Protein AF-A0A1V5LL26-F1 (afdb_monomer)

Mean predicted aligned error: 5.56 Å

Secondary structure (DSSP, 8-state):
--HHHHHHHHHHHHHHHHHHH---THHHHHHHHHHHHHHHHHHHHHHHHHHHHHTTT--HHHHHHHHHHHHHHGGGGGGGTTTTTTT-THHHHHHHHHHHHHHHHHHHHHHHHHHHHS-TTTHHHHHHHHHHHHHHHHHHHHHHHHHHHHHHHHHHHHHHHHHHIIIIIHHHHHHHHHS--B-TTSPBP-TTTS-GGGS-HHHHHHHHTT-HHHHHHHHHHHHHHHHHHHHHHHHHHHHHHHHHHHHHHHHHHHHSPPPPP----

Solvent-accessible surface area (backbone atoms only — not comparable to full-atom values): 13936 Å² total; per-residue (Å²): 102,59,47,23,48,54,54,42,52,66,58,43,51,64,51,47,45,31,71,77,68,68,42,58,73,66,70,46,50,53,58,50,51,51,25,52,50,41,18,53,52,25,25,56,57,41,47,48,45,27,52,64,37,34,78,68,73,40,55,68,67,61,19,40,56,53,40,46,52,61,36,26,55,50,24,49,53,36,61,50,22,67,81,44,36,83,80,37,73,62,48,29,44,51,33,43,16,50,27,45,6,28,50,33,13,41,50,48,44,55,62,52,49,45,57,75,74,39,60,84,90,45,29,65,59,55,52,48,54,47,49,51,50,13,51,54,42,22,53,53,48,46,51,51,51,49,54,46,46,53,50,31,38,28,52,16,42,51,51,28,53,57,53,33,40,75,68,72,37,42,76,57,52,57,54,61,70,70,50,90,44,54,50,100,84,68,50,77,58,55,72,68,70,49,60,76,90,75,49,56,68,75,51,49,50,57,52,36,71,75,40,51,67,61,42,52,54,46,43,68,51,28,52,59,45,23,46,56,34,40,50,54,46,49,51,54,52,36,49,46,51,20,43,43,43,49,54,50,48,51,51,51,65,68,71,52,75,83,83,72,80,85,83,84,126

pLDDT: mean 90.79, std 8.25, range [41.28, 97.88]

Sequence (265 aa):
MTDGVWWFFLFWLPAYLKAQYGMTGTTVAFPLAVLYSMSTIGSIAGGALPMYFINKGQEVYSARMKAMLLIALVPLLVLLAQPLGGISYWLPVLIIGIGTAAHQAWSANIFTTVSDMFPKKAVASVTGIGGMAGGIGGIVINKIAGWLFDGYRSAGIAKSFVEAQAANLGGFLDKIKSLSLVNKHGDIINLDRVELGSLPHEVMAKLQAIDPAAFESLRALQVPIVQDKMTFAYTMVFAFCALAYLLAWGVMHFLVPRFKKIEDL

Foldseek 3Di:
DLLLLVLCCVVPLLVCCCQVVVDDDVRSVVLVVVLVVLLVVLLVVLLCQLVVVVVVVDDSLVSLLVSLLVLLQLLLLCLVLVVCCVVDSNSVSVSVSSLSSSVSSNVSSVLVSLVVQDDPVCSVVVVVVVVVVSVVVNVVSVVVLVVLLQVLLLVLLVVLVVVLVVVVLVVLVVVLQPDQDADPVRDTDHSSRDQLSPDDPVRVVVSCVVPVVSSVVSNVRRVVSSVVSNVVSVSVSSVCSSCVSVVVSVVCVVPDPDDDPPPDD

Radius of gyration: 23.91 Å; Cα contacts (8 Å, |Δi|>4): 276; chains: 1; bounding box: 60×30×75 Å

Structure (mmCIF, N/CA/C/O backbone):
data_AF-A0A1V5LL26-F1
#
_entry.id   AF-A0A1V5LL26-F1
#
loop_
_atom_site.group_PDB
_atom_site.id
_atom_site.type_symbol
_atom_site.label_atom_id
_atom_site.label_alt_id
_atom_site.label_comp_id
_atom_site.label_asym_id
_atom_site.label_entity_id
_atom_site.label_seq_id
_atom_site.pdbx_PDB_ins_code
_atom_site.Cartn_x
_atom_site.Cartn_y
_atom_site.Cartn_z
_atom_site.occupancy
_atom_site.B_iso_or_equiv
_atom_site.auth_seq_id
_atom_site.auth_comp_id
_atom_site.auth_asym_id
_atom_site.auth_atom_id
_atom_site.pdbx_PDB_model_num
ATOM 1 N N . MET A 1 1 ? -6.353 -8.611 12.148 1.00 64.69 1 MET A N 1
ATOM 2 C CA . MET A 1 1 ? -6.967 -9.028 10.851 1.00 64.69 1 MET A CA 1
ATOM 3 C C . MET A 1 1 ? -6.660 -8.027 9.743 1.00 64.69 1 MET A C 1
ATOM 5 O O . MET A 1 1 ? -6.393 -8.438 8.625 1.00 64.69 1 MET A O 1
ATOM 9 N N . THR A 1 2 ? -6.662 -6.727 10.040 1.00 89.62 2 THR A N 1
ATOM 10 C CA . THR A 1 2 ? -6.315 -5.655 9.092 1.00 89.62 2 THR A CA 1
ATOM 11 C C . THR A 1 2 ? -4.828 -5.274 9.118 1.00 89.62 2 THR A C 1
ATOM 13 O O . THR A 1 2 ? -4.391 -4.464 8.309 1.00 89.62 2 THR A O 1
ATOM 16 N N . ASP A 1 3 ? -4.026 -5.875 10.000 1.00 88.25 3 ASP A N 1
ATOM 17 C CA . ASP A 1 3 ? -2.590 -5.625 10.197 1.00 88.25 3 ASP A CA 1
ATOM 18 C C . ASP A 1 3 ? -1.772 -5.781 8.910 1.00 88.25 3 ASP A C 1
ATOM 20 O O . ASP A 1 3 ? -0.809 -5.050 8.693 1.00 88.25 3 ASP A O 1
ATOM 24 N N . GLY A 1 4 ? -2.169 -6.692 8.015 1.00 88.25 4 GLY A N 1
ATOM 25 C CA . GLY A 1 4 ? -1.510 -6.846 6.716 1.00 88.25 4 GLY A CA 1
ATOM 26 C C . GLY A 1 4 ? -1.529 -5.571 5.874 1.00 88.25 4 GLY A C 1
ATOM 27 O O . GLY A 1 4 ? -0.560 -5.303 5.171 1.00 88.25 4 GLY A O 1
ATOM 28 N N . VAL A 1 5 ? -2.570 -4.741 6.008 1.00 93.00 5 VAL A N 1
ATOM 29 C CA . VAL A 1 5 ? -2.657 -3.437 5.336 1.00 93.00 5 VAL A CA 1
ATOM 30 C C . VAL A 1 5 ? -1.621 -2.457 5.890 1.00 93.00 5 VAL A C 1
ATOM 32 O O . VAL A 1 5 ? -0.981 -1.745 5.120 1.00 93.00 5 VAL A O 1
ATOM 35 N N . TRP A 1 6 ? -1.418 -2.442 7.210 1.00 93.38 6 TRP A N 1
ATOM 36 C CA . TRP A 1 6 ? -0.393 -1.608 7.842 1.00 93.38 6 TRP A CA 1
ATOM 37 C C . TRP A 1 6 ? 1.007 -1.987 7.370 1.00 93.38 6 TRP A C 1
ATOM 39 O O . TRP A 1 6 ? 1.761 -1.130 6.914 1.00 93.38 6 TRP A O 1
ATOM 49 N N . TRP A 1 7 ? 1.330 -3.280 7.430 1.00 91.31 7 TRP A N 1
ATOM 50 C CA . TRP A 1 7 ? 2.628 -3.783 6.989 1.00 91.31 7 TRP A CA 1
ATOM 51 C C . TRP A 1 7 ? 2.876 -3.520 5.508 1.00 91.31 7 TRP A C 1
ATOM 53 O O . TRP A 1 7 ? 3.977 -3.108 5.147 1.00 91.31 7 TRP A O 1
ATOM 63 N N . PHE A 1 8 ? 1.848 -3.686 4.670 1.00 91.94 8 PHE A N 1
ATOM 64 C CA . PHE A 1 8 ? 1.938 -3.333 3.261 1.00 91.94 8 PHE A CA 1
ATOM 65 C C . PHE A 1 8 ? 2.355 -1.870 3.094 1.00 91.94 8 PHE A C 1
ATOM 67 O O . PHE A 1 8 ? 3.381 -1.618 2.476 1.00 91.94 8 PHE A O 1
ATOM 74 N N . PHE A 1 9 ? 1.642 -0.905 3.688 1.00 92.31 9 PHE A N 1
ATOM 75 C CA . PHE A 1 9 ? 1.998 0.512 3.543 1.00 92.31 9 PHE A CA 1
ATOM 76 C C . PHE A 1 9 ? 3.371 0.857 4.130 1.00 92.31 9 PHE A C 1
ATOM 78 O O . PHE A 1 9 ? 4.098 1.653 3.531 1.00 92.31 9 PHE A O 1
ATOM 85 N N . LEU A 1 10 ? 3.743 0.233 5.252 1.00 90.94 10 LEU A N 1
ATOM 86 C CA . LEU A 1 10 ? 5.031 0.438 5.915 1.00 90.94 10 LEU A CA 1
ATOM 87 C C . LEU A 1 10 ? 6.207 0.064 5.007 1.00 90.94 10 LEU A C 1
ATOM 89 O O . LEU A 1 10 ? 7.183 0.809 4.938 1.00 90.94 10 LEU A O 1
ATOM 93 N N . PHE A 1 11 ? 6.119 -1.061 4.294 1.00 89.12 11 PHE A N 1
ATOM 94 C CA . PHE A 1 11 ? 7.181 -1.497 3.384 1.00 89.12 11 PHE A CA 1
ATOM 95 C C . PHE A 1 11 ? 7.051 -0.895 1.984 1.00 89.12 11 PHE A C 1
ATOM 97 O O . PHE A 1 11 ? 8.056 -0.572 1.348 1.00 89.12 11 PHE A O 1
ATOM 104 N N . TRP A 1 12 ? 5.821 -0.715 1.509 1.00 91.50 12 TRP A N 1
ATOM 105 C CA . TRP A 1 12 ? 5.541 -0.247 0.160 1.00 91.50 12 TRP A CA 1
ATOM 106 C C . TRP A 1 12 ? 5.895 1.223 -0.032 1.00 91.50 12 TRP A C 1
ATOM 108 O O . TRP A 1 12 ? 6.593 1.544 -0.990 1.00 91.50 12 TRP A O 1
ATOM 118 N N . LEU A 1 13 ? 5.456 2.127 0.853 1.00 92.00 13 LEU A N 1
ATOM 119 C CA . LEU A 1 13 ? 5.605 3.563 0.603 1.00 92.00 13 LEU A CA 1
ATOM 120 C C . LEU A 1 13 ? 7.075 4.006 0.501 1.00 92.00 13 LEU A C 1
ATOM 122 O O . LEU A 1 13 ? 7.399 4.711 -0.454 1.00 92.00 13 LEU A O 1
ATOM 126 N N . PRO A 1 14 ? 7.998 3.594 1.396 1.00 91.88 14 PRO A N 1
ATOM 127 C CA . PRO A 1 14 ? 9.409 3.944 1.249 1.00 91.88 14 PRO A CA 1
ATOM 128 C C . PRO A 1 14 ? 10.011 3.421 -0.059 1.00 91.88 14 PRO A C 1
ATOM 130 O O . PRO A 1 14 ? 10.801 4.120 -0.690 1.00 91.88 14 PRO A O 1
ATOM 133 N N . ALA A 1 15 ? 9.651 2.201 -0.470 1.00 88.69 15 ALA A N 1
ATOM 134 C CA . ALA A 1 15 ? 10.127 1.609 -1.717 1.00 88.69 15 ALA A CA 1
ATOM 135 C C . ALA A 1 15 ? 9.561 2.345 -2.941 1.00 88.69 15 ALA A C 1
ATOM 137 O O . ALA A 1 15 ? 10.306 2.664 -3.865 1.00 88.69 15 ALA A O 1
ATOM 138 N N . TYR A 1 16 ? 8.274 2.688 -2.910 1.00 88.88 16 TYR A N 1
ATOM 139 C CA . TYR A 1 16 ? 7.601 3.466 -3.944 1.00 88.88 16 TYR A CA 1
ATOM 140 C C . TYR A 1 16 ? 8.211 4.863 -4.091 1.00 88.88 16 TYR A C 1
ATOM 142 O O . TYR A 1 16 ? 8.508 5.277 -5.205 1.00 88.88 16 TYR A O 1
ATOM 150 N N . LEU A 1 17 ? 8.480 5.568 -2.986 1.00 91.44 17 LEU A N 1
ATOM 151 C CA . LEU A 1 17 ? 9.091 6.898 -3.040 1.00 91.44 17 LEU A CA 1
ATOM 152 C C . LEU A 1 17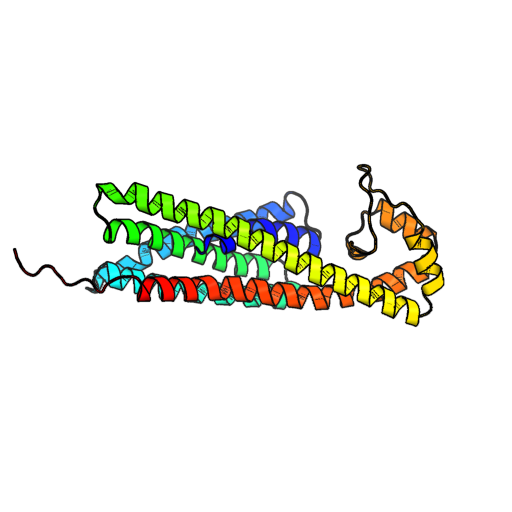 ? 10.487 6.882 -3.677 1.00 91.44 17 LEU A C 1
ATOM 154 O O . LEU A 1 17 ? 10.835 7.779 -4.446 1.00 91.44 17 LEU A O 1
ATOM 158 N N . LYS A 1 18 ? 11.271 5.839 -3.387 1.00 89.69 18 LYS A N 1
ATOM 159 C CA . LYS A 1 18 ? 12.586 5.620 -4.001 1.00 89.69 18 LYS A CA 1
ATOM 160 C C . LYS A 1 18 ? 12.468 5.310 -5.491 1.00 89.69 18 LYS A C 1
ATOM 162 O O . LYS A 1 18 ? 13.159 5.931 -6.288 1.00 89.69 18 LYS A O 1
ATOM 167 N N . ALA A 1 19 ? 11.605 4.365 -5.859 1.00 82.94 19 ALA A N 1
ATOM 168 C CA . ALA A 1 19 ? 11.486 3.887 -7.234 1.00 82.94 19 ALA A CA 1
ATOM 169 C C . ALA A 1 19 ? 10.834 4.921 -8.163 1.00 82.94 19 ALA A C 1
ATOM 171 O O . ALA A 1 19 ? 11.331 5.161 -9.257 1.00 82.94 19 ALA A O 1
ATOM 172 N N . GLN A 1 20 ? 9.749 5.557 -7.718 1.00 84.56 20 GLN A N 1
ATOM 173 C CA . GLN A 1 20 ? 8.955 6.456 -8.553 1.00 84.56 20 GLN A CA 1
ATOM 174 C C . GLN A 1 20 ? 9.520 7.877 -8.610 1.00 84.56 20 GLN A C 1
ATOM 176 O O . GLN A 1 20 ? 9.417 8.533 -9.642 1.00 84.56 20 GLN A O 1
ATOM 181 N N . TYR A 1 21 ? 10.099 8.367 -7.509 1.00 86.94 21 TYR A N 1
ATOM 182 C CA . TYR A 1 21 ? 10.564 9.756 -7.407 1.00 86.94 21 TYR A CA 1
ATOM 183 C C . TYR A 1 21 ? 12.078 9.882 -7.206 1.00 86.94 21 TYR A C 1
ATOM 185 O O . TYR A 1 21 ? 12.566 10.986 -6.976 1.00 86.94 21 TYR A O 1
ATOM 193 N N . GLY A 1 22 ? 12.830 8.777 -7.255 1.00 84.25 22 GLY A N 1
ATOM 194 C CA . GLY A 1 22 ? 14.291 8.792 -7.121 1.00 84.25 22 GLY A CA 1
ATOM 195 C C . GLY A 1 22 ? 14.794 9.280 -5.758 1.00 84.25 22 GLY A C 1
ATOM 196 O O . GLY A 1 22 ? 15.941 9.705 -5.641 1.00 84.25 22 GLY A O 1
ATOM 197 N N . MET A 1 23 ? 13.948 9.273 -4.724 1.00 88.56 23 MET A N 1
ATOM 198 C CA . MET A 1 23 ? 14.301 9.839 -3.423 1.00 88.56 23 MET A CA 1
ATOM 199 C C . MET A 1 23 ? 15.302 8.960 -2.673 1.00 88.56 23 MET A C 1
ATOM 201 O O . MET A 1 23 ? 15.154 7.743 -2.606 1.00 88.56 23 MET A O 1
ATOM 205 N N . THR A 1 24 ? 16.282 9.576 -2.013 1.00 86.38 24 THR A N 1
ATOM 206 C CA . THR A 1 24 ? 17.280 8.871 -1.193 1.00 86.38 24 THR A CA 1
ATOM 207 C C . THR A 1 24 ? 17.575 9.597 0.118 1.00 86.38 24 THR A C 1
ATOM 209 O O . THR A 1 24 ? 17.493 10.825 0.200 1.00 86.38 24 THR A O 1
ATOM 212 N N . GLY A 1 25 ? 17.954 8.842 1.152 1.00 82.94 25 GLY A N 1
ATOM 213 C CA . GLY A 1 25 ? 18.364 9.398 2.444 1.00 82.94 25 GLY A CA 1
ATOM 214 C C . GLY A 1 25 ? 17.265 10.231 3.113 1.00 82.94 25 GLY A C 1
ATOM 215 O O . GLY A 1 25 ? 16.144 9.761 3.313 1.00 82.94 25 GLY A O 1
ATOM 216 N N . THR A 1 26 ? 17.588 11.479 3.452 1.00 83.56 26 THR A N 1
ATOM 217 C CA . THR A 1 26 ? 16.706 12.403 4.187 1.00 83.56 26 THR A CA 1
ATOM 218 C C . THR A 1 26 ? 15.455 12.813 3.408 1.00 83.56 26 THR A C 1
ATOM 220 O O . THR A 1 26 ? 14.417 13.059 4.020 1.00 83.56 26 THR A O 1
ATOM 223 N N . THR A 1 27 ? 15.511 12.810 2.071 1.00 89.25 27 THR A N 1
ATOM 224 C CA . THR A 1 27 ? 14.359 13.148 1.211 1.00 89.25 27 THR A CA 1
ATOM 225 C C . THR A 1 27 ? 13.213 12.140 1.323 1.00 89.25 27 THR A C 1
ATOM 227 O O . THR A 1 27 ? 12.060 12.525 1.179 1.00 89.25 27 THR A O 1
ATOM 230 N N . VAL A 1 28 ? 13.507 10.876 1.661 1.00 92.50 28 VAL A N 1
ATOM 231 C CA . VAL A 1 28 ? 12.491 9.859 1.993 1.00 92.50 28 VAL A CA 1
ATOM 232 C C . VAL A 1 28 ? 12.070 9.962 3.459 1.00 92.50 28 VAL A C 1
ATOM 234 O O . V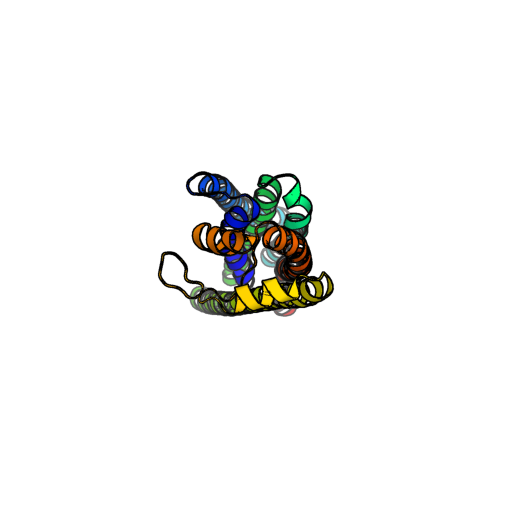AL A 1 28 ? 10.898 9.789 3.783 1.00 92.50 28 VAL A O 1
ATOM 237 N N . ALA A 1 29 ? 13.015 10.244 4.359 1.00 92.44 29 ALA A N 1
ATOM 238 C CA . ALA A 1 29 ? 12.763 10.242 5.798 1.00 92.44 29 ALA A CA 1
ATOM 239 C C . ALA A 1 29 ? 11.719 11.288 6.222 1.00 92.44 29 ALA A C 1
ATOM 241 O O . ALA A 1 29 ? 10.854 10.983 7.040 1.00 92.44 29 ALA A O 1
ATOM 242 N N . PHE A 1 30 ? 11.764 12.496 5.651 1.00 94.19 30 PHE A N 1
ATOM 243 C CA . PHE A 1 30 ? 10.841 13.569 6.027 1.00 94.19 30 PHE A CA 1
ATOM 244 C C . PHE A 1 30 ? 9.367 13.274 5.665 1.00 94.19 30 PHE A C 1
ATOM 246 O O . PHE A 1 30 ? 8.528 13.335 6.564 1.00 94.19 30 PHE A O 1
ATOM 253 N N . PRO A 1 31 ? 9.016 12.865 4.427 1.00 94.94 31 PRO A N 1
ATOM 254 C CA . PRO A 1 31 ? 7.658 12.420 4.101 1.00 94.94 31 PRO A CA 1
ATOM 255 C C . PRO A 1 31 ? 7.146 11.279 4.989 1.00 94.94 31 PRO A C 1
ATOM 257 O O . PRO A 1 31 ? 5.990 11.294 5.413 1.00 94.94 31 PRO A O 1
ATOM 260 N N . LEU A 1 32 ? 8.006 10.309 5.319 1.00 95.00 32 LEU A N 1
ATOM 261 C CA . LEU A 1 32 ? 7.637 9.224 6.231 1.00 95.00 32 LEU A CA 1
ATOM 262 C C . LEU A 1 32 ? 7.382 9.737 7.652 1.00 95.00 32 LEU A C 1
ATOM 264 O O . LEU A 1 32 ? 6.424 9.306 8.288 1.00 95.00 32 LEU A O 1
ATOM 268 N N . ALA A 1 33 ? 8.188 10.680 8.145 1.00 95.56 33 ALA A N 1
ATOM 269 C CA . ALA A 1 33 ? 7.968 11.300 9.450 1.00 95.56 33 ALA A CA 1
ATOM 270 C C . ALA A 1 33 ? 6.615 12.029 9.515 1.00 95.56 33 ALA A C 1
ATOM 272 O O . ALA A 1 33 ? 5.895 11.898 10.509 1.00 95.56 33 ALA A O 1
ATOM 273 N N . VAL A 1 34 ? 6.231 12.739 8.446 1.00 96.31 34 VAL A N 1
ATOM 274 C CA . VAL A 1 34 ? 4.901 13.361 8.332 1.00 96.31 34 VAL A CA 1
ATOM 275 C C . VAL A 1 34 ? 3.800 12.302 8.403 1.00 96.31 34 VAL A C 1
ATOM 277 O O . VAL A 1 34 ? 2.890 12.425 9.221 1.00 96.31 34 VAL A O 1
ATOM 280 N N . LEU A 1 35 ? 3.912 11.221 7.628 1.00 96.12 35 LEU A N 1
ATOM 281 C CA . LEU A 1 35 ? 2.951 10.115 7.656 1.00 96.12 35 LEU A CA 1
ATOM 282 C C . LEU A 1 35 ? 2.805 9.484 9.047 1.00 96.12 35 LEU A C 1
ATOM 284 O O . LEU A 1 35 ? 1.687 9.234 9.509 1.00 96.12 35 LEU A O 1
ATOM 288 N N . TYR A 1 36 ? 3.914 9.214 9.737 1.00 95.12 36 TYR A N 1
ATOM 289 C CA . TYR A 1 36 ? 3.858 8.616 11.072 1.00 95.12 36 TYR A CA 1
ATOM 290 C C . TYR A 1 36 ? 3.253 9.583 12.091 1.00 95.12 36 TYR A C 1
ATOM 292 O O . TYR A 1 36 ? 2.476 9.161 12.945 1.00 95.12 36 TYR A O 1
ATOM 300 N N . SER A 1 37 ? 3.514 10.883 11.946 1.00 97.62 37 SER A N 1
ATOM 301 C CA . SER A 1 37 ? 2.893 11.919 12.776 1.00 97.62 37 SER A CA 1
ATOM 302 C C . SER A 1 37 ? 1.375 11.963 12.574 1.00 97.62 37 SER A C 1
ATOM 304 O O . SER A 1 37 ? 0.624 11.953 13.549 1.00 97.62 37 SER A O 1
ATOM 306 N N . MET A 1 38 ? 0.905 11.914 11.321 1.00 97.75 38 MET A N 1
ATOM 307 C CA . MET A 1 38 ? -0.525 11.795 11.002 1.00 97.75 38 MET A CA 1
ATOM 308 C C . MET A 1 38 ? -1.136 10.537 11.624 1.00 97.75 38 MET A C 1
ATOM 310 O O . MET A 1 38 ? -2.241 10.585 12.161 1.00 97.75 38 MET A O 1
ATOM 314 N N . SER A 1 39 ? -0.398 9.425 11.602 1.00 96.56 39 SER A N 1
ATOM 315 C CA . SER A 1 39 ? -0.850 8.152 12.166 1.00 96.56 39 SER A CA 1
ATOM 316 C C . SER A 1 39 ? -1.059 8.234 13.681 1.00 96.56 39 SER A C 1
ATOM 318 O O . SER A 1 39 ? -2.073 7.761 14.195 1.00 96.56 39 SER A O 1
ATOM 320 N N . THR A 1 40 ? -0.148 8.903 14.391 1.00 96.38 40 THR A N 1
ATOM 321 C CA . THR A 1 40 ? -0.269 9.177 15.829 1.00 96.38 40 THR A CA 1
ATOM 322 C C . THR A 1 40 ? -1.489 10.043 16.137 1.00 96.38 40 THR A C 1
ATOM 324 O O . THR A 1 40 ? -2.282 9.698 17.013 1.00 96.38 40 THR A O 1
ATOM 327 N N . ILE A 1 41 ? -1.682 11.136 15.390 1.00 97.50 41 ILE A N 1
ATOM 328 C CA . ILE A 1 41 ? -2.847 12.021 15.554 1.00 97.50 41 ILE A CA 1
ATOM 329 C C . ILE A 1 41 ? -4.146 11.242 15.308 1.00 97.50 41 ILE A C 1
ATOM 331 O O . ILE A 1 41 ? -5.087 11.342 16.095 1.00 97.50 41 ILE A O 1
ATOM 335 N N . GLY A 1 42 ? -4.176 10.415 14.259 1.00 97.06 42 GLY A N 1
ATOM 336 C CA . GLY A 1 42 ? -5.298 9.537 13.937 1.00 97.06 42 GLY A CA 1
ATOM 337 C C . GLY A 1 42 ? -5.641 8.562 15.058 1.00 97.06 42 GLY A C 1
ATOM 338 O O . GLY A 1 42 ? -6.815 8.405 15.379 1.00 97.06 42 GLY A O 1
ATOM 339 N N . SER A 1 43 ? -4.634 7.964 15.698 1.00 96.06 43 SER A N 1
ATOM 340 C CA . SER A 1 43 ? -4.826 7.064 16.843 1.00 96.06 43 SER A CA 1
ATOM 341 C C . SER A 1 43 ? -5.568 7.748 17.993 1.00 96.06 43 SER A C 1
ATOM 343 O O . SER A 1 43 ? -6.565 7.232 18.497 1.00 96.06 43 SER A O 1
ATOM 345 N N . ILE A 1 44 ? -5.125 8.954 18.364 1.00 96.44 44 ILE A N 1
ATOM 346 C CA . ILE A 1 44 ? -5.697 9.718 19.478 1.00 96.44 44 ILE A CA 1
ATOM 347 C C . ILE A 1 44 ? -7.118 10.176 19.133 1.00 96.44 44 ILE A C 1
ATOM 349 O O . ILE A 1 44 ? -8.060 9.907 19.880 1.00 96.44 44 ILE A O 1
ATOM 353 N N . ALA A 1 45 ? -7.290 10.834 17.982 1.00 95.62 45 ALA A N 1
ATOM 354 C C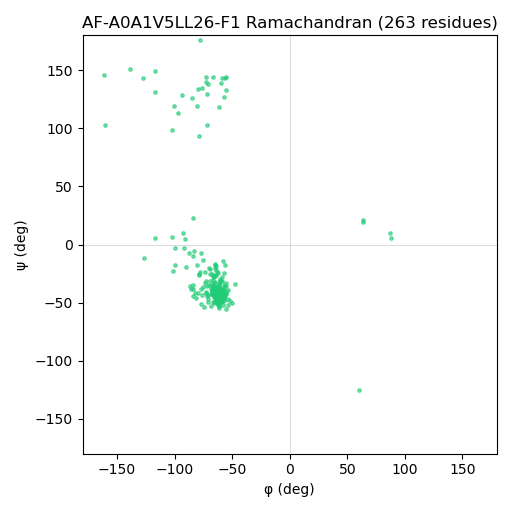A . ALA A 1 45 ? -8.583 11.362 17.558 1.00 95.62 45 ALA A CA 1
ATOM 355 C C . ALA A 1 45 ? -9.609 10.241 17.323 1.00 95.62 45 ALA A C 1
ATOM 357 O O . ALA A 1 45 ? -10.751 10.321 17.774 1.00 95.62 45 ALA A O 1
ATOM 358 N N . GLY A 1 46 ? -9.193 9.163 16.660 1.00 95.50 46 GLY A N 1
ATOM 359 C CA . GLY A 1 46 ? -10.031 8.004 16.383 1.00 95.50 46 GLY A CA 1
ATOM 360 C C . GLY A 1 46 ? -10.362 7.177 17.622 1.00 95.50 46 GLY A C 1
ATOM 361 O O . GLY A 1 46 ? -11.477 6.672 17.735 1.00 95.50 46 GLY A O 1
ATOM 362 N N . GLY A 1 47 ? -9.438 7.077 18.580 1.00 94.38 47 GLY A N 1
ATOM 363 C CA . GLY A 1 47 ? -9.684 6.439 19.873 1.00 94.38 47 GLY A CA 1
ATOM 364 C C . GLY A 1 47 ? -10.690 7.206 20.737 1.00 94.38 47 GLY A C 1
ATOM 365 O O . GLY A 1 47 ? -11.453 6.594 21.482 1.00 94.38 47 GLY A O 1
ATOM 366 N N . ALA A 1 48 ? -10.747 8.534 20.599 1.00 95.44 48 ALA A N 1
ATOM 367 C CA . ALA A 1 48 ? -11.724 9.380 21.284 1.00 95.44 48 ALA A CA 1
ATOM 368 C C . ALA A 1 48 ? -13.107 9.408 20.600 1.00 95.44 48 ALA A C 1
ATOM 370 O O . ALA A 1 48 ? -14.097 9.767 21.237 1.00 95.44 48 ALA A O 1
ATOM 371 N N . LEU A 1 49 ? -13.214 9.005 19.327 1.00 96.12 49 LEU A N 1
ATOM 372 C CA . LEU A 1 49 ? -14.454 9.078 18.544 1.00 96.12 49 LEU A CA 1
ATOM 373 C C . LEU A 1 49 ? -15.670 8.371 19.189 1.00 96.12 49 LEU A C 1
ATOM 375 O O . LEU A 1 49 ? -16.754 8.958 19.171 1.00 96.12 49 LEU A O 1
ATOM 379 N N . PRO A 1 50 ? -15.559 7.175 19.804 1.00 95.38 50 PRO A N 1
ATOM 380 C CA . PRO A 1 50 ? -16.692 6.553 20.493 1.00 95.38 50 PRO A CA 1
ATOM 381 C C . PRO A 1 50 ? -17.241 7.391 21.648 1.00 95.38 50 PRO A C 1
ATOM 383 O O . PRO A 1 50 ? -18.446 7.358 21.891 1.00 95.38 50 PRO A O 1
ATOM 386 N N . MET A 1 51 ? -16.395 8.171 22.337 1.00 94.06 51 MET A N 1
ATOM 387 C CA . MET A 1 51 ? -16.821 8.993 23.477 1.00 94.06 51 MET A CA 1
ATOM 388 C C . MET A 1 51 ? -17.860 10.032 23.068 1.00 94.06 51 MET A C 1
ATOM 390 O O . MET A 1 51 ? -18.782 10.306 23.827 1.00 94.06 51 MET A O 1
ATOM 394 N N . TYR A 1 52 ? -17.777 10.558 21.845 1.00 94.81 52 TYR A N 1
ATOM 395 C CA . TYR A 1 52 ? -18.802 11.450 21.306 1.00 94.81 52 TYR A CA 1
ATOM 396 C C . TYR A 1 52 ? -20.189 10.789 21.270 1.00 94.81 52 TYR A C 1
ATOM 398 O O . TYR A 1 52 ? -21.191 11.422 21.601 1.00 94.81 52 TYR A O 1
ATOM 406 N N . PHE A 1 53 ? -20.261 9.513 20.886 1.00 95.56 53 PHE A N 1
ATOM 407 C CA . PHE A 1 53 ? -21.514 8.762 20.840 1.00 95.56 53 PHE A CA 1
ATOM 408 C C . PHE A 1 53 ? -21.979 8.321 22.233 1.00 95.56 53 PHE A C 1
ATOM 410 O O . PHE A 1 53 ? -23.172 8.400 22.525 1.00 95.56 53 PHE A O 1
ATOM 417 N N . ILE A 1 54 ? -21.046 7.922 23.102 1.00 94.19 54 ILE A N 1
ATOM 418 C CA . ILE A 1 54 ? -21.328 7.560 24.500 1.00 94.19 54 ILE A CA 1
ATOM 419 C C . ILE A 1 54 ? -21.906 8.759 25.258 1.00 94.19 54 ILE A C 1
ATOM 421 O O . ILE A 1 54 ? -22.940 8.637 25.908 1.00 94.19 54 ILE A O 1
ATOM 425 N N . ASN A 1 55 ? -21.319 9.948 25.097 1.00 95.19 55 ASN A N 1
ATOM 426 C CA . ASN A 1 55 ? -21.805 11.185 25.718 1.00 95.19 55 ASN A CA 1
ATOM 427 C C . ASN A 1 55 ? -23.193 11.610 25.202 1.00 95.19 55 ASN A C 1
ATOM 429 O O . ASN A 1 55 ? -23.867 12.416 25.835 1.00 95.19 55 ASN A O 1
ATOM 433 N N . LYS A 1 56 ? -23.637 11.055 24.067 1.00 94.50 56 LYS A N 1
ATOM 434 C CA . LYS A 1 56 ? -24.997 11.200 23.528 1.00 94.50 56 LYS A CA 1
ATOM 435 C C . LYS A 1 56 ? -25.953 10.084 23.972 1.00 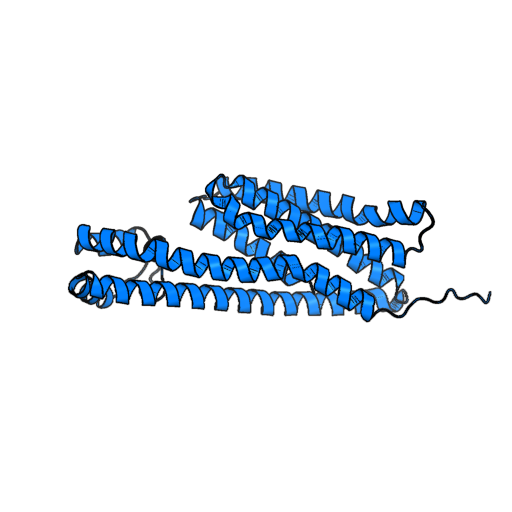94.50 56 LYS A C 1
ATOM 437 O O . LYS A 1 56 ? -27.053 9.983 23.438 1.00 94.50 56 LYS A O 1
ATOM 442 N N . GLY A 1 57 ? -25.541 9.244 24.920 1.00 92.62 57 GLY A N 1
ATOM 443 C CA . GLY A 1 57 ? -26.357 8.182 25.507 1.00 92.62 57 GLY A CA 1
ATOM 444 C C . GLY A 1 57 ? -26.328 6.847 24.758 1.00 92.62 57 GLY A C 1
ATOM 445 O O . GLY A 1 57 ? -27.126 5.969 25.081 1.00 92.62 57 GLY A O 1
ATOM 446 N N . GLN A 1 58 ? -25.447 6.660 23.764 1.00 92.00 58 GLN A N 1
ATOM 447 C CA . GLN A 1 58 ? -25.287 5.345 23.134 1.00 92.00 58 GLN A CA 1
ATOM 448 C C . GLN A 1 58 ? -24.570 4.368 24.073 1.00 92.00 58 GLN A C 1
ATOM 450 O O . GLN A 1 58 ? -23.647 4.740 24.794 1.00 92.00 58 GLN A O 1
ATOM 455 N N . GLU A 1 59 ? -24.964 3.095 24.022 1.00 89.19 59 GLU A N 1
ATOM 456 C CA . GLU A 1 59 ? -24.238 2.016 24.693 1.00 89.19 59 GLU A CA 1
ATOM 457 C C . GLU A 1 59 ? -22.788 1.935 24.181 1.00 89.19 59 GLU A C 1
ATOM 459 O O . GLU A 1 59 ? -22.545 2.110 22.985 1.00 89.19 59 GLU A O 1
ATOM 464 N N . VAL A 1 60 ? -21.839 1.622 25.072 1.00 89.12 60 VAL A N 1
ATOM 465 C CA . VAL A 1 60 ? -20.392 1.569 24.787 1.00 89.12 60 VAL A CA 1
ATOM 466 C C . VAL A 1 60 ? -20.078 0.738 23.541 1.00 89.12 60 VAL A C 1
ATOM 468 O O . VAL A 1 60 ? -19.410 1.225 22.629 1.00 89.12 60 VAL A O 1
ATOM 471 N N . TYR A 1 61 ? -20.606 -0.485 23.456 1.00 86.50 61 TYR A N 1
ATOM 472 C CA . TYR A 1 61 ? -20.353 -1.369 22.318 1.00 86.50 61 TYR A CA 1
ATOM 473 C C . TYR A 1 61 ? -20.896 -0.792 20.998 1.00 86.50 61 TYR A C 1
ATOM 475 O O . TYR A 1 61 ? -20.179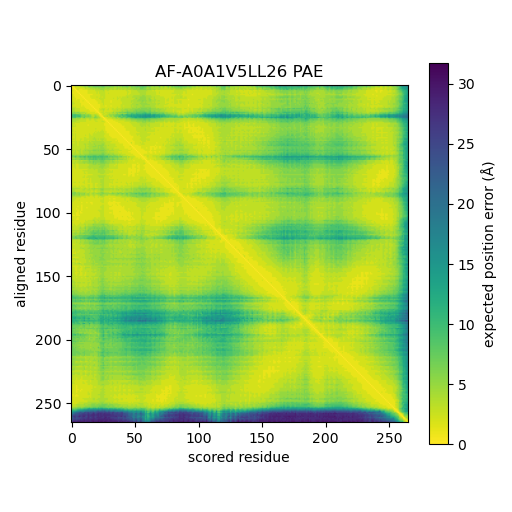 -0.718 19.997 1.00 86.50 61 TYR A O 1
ATOM 483 N N . SER A 1 62 ? -22.145 -0.316 21.000 1.00 88.50 62 SER A N 1
ATOM 484 C CA . SER A 1 62 ? -22.789 0.283 19.821 1.00 88.50 62 SER A CA 1
ATOM 485 C C . SER A 1 62 ? -22.052 1.541 19.342 1.00 88.50 62 SER A C 1
ATOM 487 O O . SER A 1 62 ? -21.784 1.699 18.148 1.00 88.50 62 SER A O 1
ATOM 489 N N . ALA A 1 63 ? -21.634 2.394 20.282 1.00 93.25 63 ALA A N 1
ATOM 490 C CA . ALA A 1 63 ? -20.826 3.577 20.015 1.00 93.25 63 ALA A CA 1
ATOM 491 C C . ALA A 1 63 ? -19.490 3.228 19.340 1.00 93.25 63 ALA A C 1
ATOM 493 O O . ALA A 1 63 ? -19.115 3.868 18.354 1.00 93.25 63 ALA A O 1
ATOM 494 N N . ARG A 1 64 ? -18.786 2.196 19.827 1.00 92.31 64 ARG A N 1
ATOM 495 C CA . ARG A 1 64 ? -17.529 1.723 19.225 1.00 92.31 64 ARG A CA 1
ATOM 496 C C . ARG A 1 64 ? -17.738 1.160 17.832 1.00 92.31 64 ARG A C 1
ATOM 498 O O . ARG A 1 64 ? -17.045 1.578 16.910 1.00 92.31 64 ARG A O 1
ATOM 505 N N . MET A 1 65 ? -18.721 0.282 17.646 1.00 92.00 65 MET A N 1
ATOM 506 C CA . MET A 1 65 ? -19.014 -0.286 16.329 1.00 92.00 65 MET A CA 1
ATOM 507 C C . MET A 1 65 ? -19.370 0.801 15.312 1.00 92.00 65 MET A C 1
ATOM 509 O O . MET A 1 65 ? -18.910 0.748 14.172 1.00 92.00 65 MET A O 1
ATOM 513 N N . LYS A 1 66 ? -20.120 1.830 15.722 1.00 93.94 66 LYS A N 1
ATOM 514 C CA . LYS A 1 66 ? -20.428 2.982 14.869 1.00 93.94 66 LYS A CA 1
ATOM 515 C C . LYS A 1 66 ? -19.183 3.806 14.532 1.00 93.94 66 LYS A C 1
ATOM 517 O O . LYS A 1 66 ? -18.987 4.150 13.370 1.00 93.94 66 LYS A O 1
ATOM 522 N N . ALA A 1 67 ? -18.328 4.095 15.514 1.00 96.06 67 ALA A N 1
ATOM 523 C CA . ALA A 1 67 ? -17.061 4.789 15.287 1.00 96.06 67 ALA A CA 1
ATOM 524 C C . ALA A 1 67 ? -16.151 4.010 14.321 1.00 96.06 67 ALA A C 1
ATOM 526 O O . ALA A 1 67 ? -15.629 4.581 13.366 1.00 96.06 67 ALA A O 1
ATOM 527 N N . MET A 1 68 ? -16.021 2.697 14.519 1.00 95.75 68 MET A N 1
ATOM 528 C CA . MET A 1 68 ? -15.220 1.820 13.665 1.00 95.75 68 MET A CA 1
ATOM 529 C C . MET A 1 68 ? -15.746 1.755 12.229 1.00 95.75 68 MET A C 1
ATOM 531 O O . MET A 1 68 ? -14.935 1.733 11.309 1.00 95.75 68 MET A O 1
ATOM 535 N N . LEU A 1 69 ? -17.067 1.784 12.015 1.00 96.62 69 LEU A N 1
ATOM 536 C CA . LEU A 1 69 ? -17.644 1.858 10.668 1.00 96.62 69 LEU A CA 1
ATOM 537 C C . LEU A 1 69 ? -17.238 3.151 9.954 1.00 96.62 69 LEU A C 1
ATOM 539 O O . LEU A 1 69 ? -16.823 3.113 8.801 1.00 96.62 69 LEU A O 1
ATOM 543 N N . LEU A 1 70 ? -17.327 4.292 10.645 1.00 97.12 70 LEU A N 1
ATOM 544 C CA . LEU A 1 70 ? -16.925 5.585 10.082 1.00 97.12 70 LEU A CA 1
ATOM 545 C C . LEU A 1 70 ? -15.433 5.603 9.738 1.00 97.12 70 LEU A C 1
ATOM 547 O O . LEU A 1 70 ? -15.053 6.060 8.664 1.00 97.12 70 LEU A O 1
ATOM 551 N N . ILE A 1 71 ? -14.596 5.051 10.620 1.00 97.31 71 ILE A N 1
ATOM 552 C CA . ILE A 1 71 ? -13.157 4.908 10.382 1.00 97.31 71 ILE A CA 1
ATOM 553 C C . ILE A 1 71 ? -12.891 3.987 9.183 1.00 97.31 71 ILE A C 1
ATOM 555 O O . ILE A 1 71 ? -12.037 4.303 8.363 1.00 97.31 71 ILE A O 1
ATOM 559 N N . ALA A 1 72 ? -13.635 2.888 9.033 1.00 97.19 72 ALA A N 1
ATOM 560 C CA . ALA A 1 72 ? -13.456 1.918 7.951 1.00 97.19 72 ALA A CA 1
ATOM 561 C C . ALA A 1 72 ? -13.748 2.473 6.546 1.00 97.19 72 ALA A C 1
ATOM 563 O O . ALA A 1 72 ? -13.296 1.888 5.564 1.00 97.19 72 ALA A O 1
ATOM 564 N N . LEU A 1 73 ? -14.456 3.600 6.434 1.00 97.50 73 LEU A N 1
ATOM 565 C CA . LEU A 1 73 ? -14.687 4.287 5.159 1.00 97.50 73 LEU A CA 1
ATOM 566 C C . LEU A 1 73 ? -13.479 5.121 4.711 1.00 97.50 73 LEU A C 1
ATOM 568 O O . LEU A 1 73 ? -13.288 5.339 3.519 1.00 97.50 73 LEU A O 1
ATOM 572 N N . VAL A 1 74 ? -12.647 5.587 5.645 1.00 97.56 74 VAL A N 1
ATOM 573 C CA . VAL A 1 74 ? -11.514 6.476 5.345 1.00 97.56 74 VAL A CA 1
ATOM 574 C C . VAL A 1 74 ? -10.443 5.800 4.470 1.00 97.56 74 VAL A C 1
ATOM 576 O O . VAL A 1 74 ? -9.982 6.435 3.519 1.00 97.56 74 VAL A O 1
ATOM 579 N N . PRO A 1 75 ? -10.075 4.518 4.686 1.00 96.56 75 PRO A N 1
ATOM 580 C CA . PRO A 1 75 ? -9.163 3.792 3.808 1.00 96.56 75 PRO A CA 1
ATOM 581 C C . PRO A 1 75 ? -9.592 3.725 2.340 1.00 96.56 75 PRO A C 1
ATOM 583 O O . PRO A 1 75 ? -8.735 3.486 1.501 1.00 96.56 75 PRO A O 1
ATOM 586 N N . LEU A 1 76 ? -10.856 3.987 1.982 1.00 96.38 76 LEU A N 1
ATOM 587 C CA . LEU A 1 76 ? -11.270 4.077 0.574 1.00 96.38 76 LEU A CA 1
ATOM 588 C C . LEU A 1 76 ? -10.493 5.155 -0.198 1.00 96.38 76 LEU A C 1
ATOM 590 O O . LEU A 1 76 ? -10.255 5.005 -1.396 1.00 96.38 76 LEU A O 1
ATOM 594 N N . LEU A 1 77 ? -10.030 6.205 0.489 1.00 96.19 77 LEU A N 1
ATOM 595 C CA . LEU A 1 77 ? -9.219 7.266 -0.109 1.00 96.19 77 LEU A CA 1
ATOM 596 C C . LEU A 1 77 ? -7.886 6.754 -0.663 1.00 96.19 77 LEU A C 1
ATOM 598 O O . LEU A 1 77 ? -7.353 7.360 -1.591 1.00 96.19 77 LEU A O 1
ATOM 602 N N . VAL A 1 78 ? -7.354 5.630 -0.159 1.00 95.88 78 VAL A N 1
ATOM 603 C CA . VAL A 1 78 ? -6.062 5.095 -0.624 1.00 95.88 78 VAL A CA 1
ATOM 604 C C . VAL A 1 78 ? -6.090 4.699 -2.098 1.00 95.88 78 VAL A C 1
ATOM 606 O O . VAL A 1 78 ? -5.053 4.758 -2.752 1.00 95.88 78 VAL A O 1
ATOM 609 N N . LEU A 1 79 ? -7.269 4.401 -2.656 1.00 95.38 79 LEU A N 1
ATOM 610 C CA . LEU A 1 79 ? -7.461 4.142 -4.087 1.00 95.38 79 LEU A CA 1
ATOM 611 C C . LEU A 1 79 ? -6.999 5.307 -4.975 1.00 95.38 79 LEU A C 1
ATOM 613 O O . LEU A 1 79 ? -6.633 5.098 -6.129 1.00 95.38 79 LEU A O 1
ATOM 617 N N . LEU A 1 80 ? -6.976 6.527 -4.433 1.00 94.81 80 LEU A N 1
ATOM 618 C CA . LEU A 1 80 ? -6.553 7.733 -5.140 1.00 94.81 80 LEU A CA 1
ATOM 619 C C . LEU A 1 80 ? -5.030 7.942 -5.123 1.00 94.81 80 LEU A C 1
ATOM 621 O O . LEU A 1 80 ? -4.533 8.794 -5.854 1.00 94.81 80 LEU A O 1
ATOM 625 N N . ALA A 1 81 ? -4.269 7.173 -4.333 1.00 92.31 81 ALA A N 1
ATOM 626 C CA . ALA A 1 81 ? -2.829 7.383 -4.165 1.00 92.31 81 ALA A CA 1
ATOM 627 C C . ALA A 1 81 ? -2.035 7.186 -5.468 1.00 92.31 81 ALA A C 1
ATOM 629 O O . ALA A 1 81 ? -1.119 7.953 -5.752 1.00 92.31 81 ALA A O 1
ATOM 630 N N . GLN A 1 82 ? -2.388 6.169 -6.260 1.00 86.38 82 GLN A N 1
ATOM 631 C CA . GLN A 1 82 ? -1.729 5.869 -7.536 1.00 86.38 82 GLN A CA 1
ATOM 632 C C . GLN A 1 82 ? -2.126 6.860 -8.647 1.00 86.38 82 GLN A C 1
ATOM 634 O O . GLN A 1 82 ? -1.224 7.493 -9.195 1.00 86.38 82 GLN A O 1
ATOM 639 N N . PRO A 1 83 ? -3.427 7.091 -8.941 1.00 89.81 83 PRO A N 1
ATOM 640 C CA . PRO A 1 83 ? -3.835 8.048 -9.975 1.00 89.81 83 PRO A CA 1
ATOM 641 C C . PRO A 1 83 ? -3.307 9.468 -9.743 1.00 89.81 83 PRO A C 1
ATOM 643 O O . PRO A 1 83 ? -2.941 10.159 -10.689 1.00 89.81 83 PRO A O 1
ATOM 646 N N . LEU A 1 84 ? -3.235 9.902 -8.481 1.00 92.25 84 LEU A N 1
ATOM 647 C CA . LEU A 1 84 ? -2.754 11.236 -8.120 1.00 92.25 84 LEU A CA 1
ATOM 648 C C . LEU A 1 84 ? -1.230 11.305 -7.927 1.00 92.25 84 LEU A C 1
ATOM 650 O O . LEU A 1 84 ? -0.675 12.395 -7.786 1.00 92.25 84 LEU A O 1
ATOM 654 N N . GLY A 1 85 ? -0.534 10.166 -7.961 1.00 87.50 85 GLY A N 1
ATOM 655 C CA . GLY A 1 85 ? 0.912 10.087 -7.758 1.00 87.50 85 GLY A CA 1
ATOM 656 C C . GLY A 1 85 ? 1.734 10.802 -8.832 1.00 87.50 85 GLY A C 1
ATOM 657 O O . GLY A 1 85 ? 2.836 11.265 -8.541 1.00 87.50 85 GLY A O 1
ATOM 658 N N . GLY A 1 86 ? 1.204 10.948 -10.049 1.00 85.81 86 GLY A N 1
ATOM 659 C CA . GLY A 1 86 ? 1.887 11.653 -11.140 1.00 85.81 86 GLY A CA 1
ATOM 660 C C . GLY A 1 86 ? 1.993 13.170 -10.947 1.00 85.81 86 GLY A C 1
ATOM 661 O O . GLY A 1 86 ? 2.856 13.796 -11.552 1.00 85.81 86 GLY A O 1
ATOM 662 N N . ILE A 1 87 ? 1.147 13.766 -10.098 1.00 90.88 87 ILE A N 1
ATOM 663 C CA . ILE A 1 87 ? 1.105 15.223 -9.885 1.00 90.88 87 ILE A CA 1
ATOM 664 C C . ILE A 1 87 ? 2.162 15.655 -8.863 1.00 90.88 87 ILE A C 1
ATOM 666 O O . ILE A 1 87 ? 2.843 16.663 -9.037 1.00 90.88 87 ILE A O 1
ATOM 670 N N . SER A 1 88 ? 2.281 14.916 -7.761 1.00 92.62 88 SER A N 1
ATOM 671 C CA . SER A 1 88 ? 3.236 15.203 -6.695 1.00 92.62 88 SER A CA 1
ATOM 672 C C . SER A 1 88 ? 3.438 13.971 -5.833 1.00 92.62 88 SER A C 1
ATOM 674 O O . SER A 1 88 ? 2.483 13.251 -5.549 1.00 92.62 88 SER A O 1
ATOM 676 N N . TYR A 1 89 ? 4.653 13.786 -5.322 1.00 92.19 89 TYR A N 1
ATOM 677 C CA . TYR A 1 89 ? 4.937 12.754 -4.330 1.00 92.19 89 TYR A CA 1
ATOM 678 C C . TYR A 1 89 ? 4.200 12.980 -3.000 1.00 92.19 89 TYR A C 1
ATOM 680 O O . TYR A 1 89 ? 3.993 12.031 -2.246 1.00 92.19 89 TYR A O 1
ATOM 688 N N . TRP A 1 90 ? 3.785 14.217 -2.695 1.00 95.50 90 TRP A N 1
ATOM 689 C CA . TRP A 1 90 ? 3.053 14.516 -1.463 1.00 95.50 90 TRP A CA 1
ATOM 690 C C . TRP A 1 90 ? 1.651 13.920 -1.458 1.00 95.50 90 TRP A C 1
ATOM 692 O O . TRP A 1 90 ? 1.167 13.537 -0.398 1.00 95.50 90 TRP A O 1
ATOM 702 N N . LEU A 1 91 ? 1.002 13.797 -2.617 1.00 95.56 91 LEU A N 1
ATOM 703 C CA . LEU A 1 91 ? -0.349 13.244 -2.701 1.00 95.56 91 LEU A CA 1
ATOM 704 C C . LEU A 1 91 ? -0.415 11.793 -2.202 1.00 95.56 91 LEU A C 1
ATOM 706 O O . LEU A 1 91 ? -1.169 11.551 -1.260 1.00 95.56 91 LEU A O 1
ATOM 710 N N . PRO A 1 92 ? 0.386 10.835 -2.711 1.00 94.19 92 PRO A N 1
ATOM 711 C CA . PRO A 1 92 ? 0.400 9.488 -2.157 1.00 94.19 92 PRO A CA 1
ATOM 712 C C . PRO A 1 92 ? 0.859 9.478 -0.696 1.00 94.19 92 PRO A C 1
ATOM 714 O O . PRO A 1 92 ? 0.290 8.732 0.091 1.00 94.19 92 PRO A O 1
ATOM 717 N N . VAL A 1 93 ? 1.808 10.327 -0.284 1.00 96.31 93 VAL A N 1
ATOM 718 C CA . VAL A 1 93 ? 2.245 10.403 1.126 1.00 96.31 93 VAL A CA 1
ATOM 719 C C . VAL A 1 93 ? 1.095 10.792 2.056 1.00 96.31 93 VAL A C 1
ATOM 721 O O . VAL A 1 93 ? 0.878 10.128 3.065 1.00 96.31 93 VAL A O 1
ATOM 724 N N . LEU A 1 94 ? 0.337 11.837 1.720 1.00 97.44 94 LEU A N 1
ATOM 725 C CA . LEU A 1 94 ? -0.768 12.329 2.543 1.00 97.44 94 LEU A CA 1
ATOM 726 C C . LEU A 1 94 ? -1.976 11.391 2.490 1.00 97.44 94 LEU A C 1
ATOM 728 O O . LEU A 1 94 ? -2.584 11.121 3.522 1.00 97.44 94 LEU A O 1
ATOM 732 N N . ILE A 1 95 ? -2.306 10.850 1.316 1.00 97.12 95 ILE A N 1
ATOM 733 C CA . ILE A 1 95 ? -3.413 9.900 1.150 1.00 97.12 95 ILE A CA 1
ATOM 734 C C . ILE A 1 95 ? -3.136 8.611 1.930 1.00 97.12 95 ILE A C 1
ATOM 736 O O . ILE A 1 95 ? -3.994 8.152 2.687 1.00 97.12 95 ILE A O 1
ATOM 740 N N . ILE A 1 96 ? -1.930 8.046 1.799 1.00 96.56 96 ILE A N 1
ATOM 741 C CA . ILE A 1 96 ? -1.527 6.890 2.604 1.00 96.56 96 ILE A CA 1
ATOM 742 C C . ILE A 1 96 ? -1.454 7.274 4.079 1.00 96.56 96 ILE A C 1
ATOM 744 O O . ILE A 1 96 ? -1.914 6.497 4.904 1.00 96.56 96 ILE A O 1
ATOM 748 N N . GLY A 1 97 ? -0.976 8.474 4.419 1.00 97.38 97 GLY A N 1
ATOM 749 C CA . GLY A 1 97 ? -0.964 8.980 5.793 1.00 97.38 97 GLY A CA 1
ATOM 750 C C . GLY A 1 97 ? -2.347 9.047 6.437 1.00 97.38 97 GLY A C 1
ATOM 751 O O . GLY A 1 97 ? -2.504 8.708 7.607 1.00 97.38 97 GLY A O 1
ATOM 752 N N . ILE A 1 98 ? -3.376 9.418 5.674 1.00 97.62 98 ILE A N 1
ATOM 753 C CA . ILE A 1 98 ? -4.775 9.356 6.113 1.00 97.62 98 ILE A CA 1
ATOM 754 C C . ILE A 1 98 ? -5.218 7.896 6.287 1.00 97.62 98 ILE A C 1
ATOM 756 O O . ILE A 1 98 ? -5.861 7.560 7.282 1.00 97.62 98 ILE A O 1
ATOM 760 N N . GLY A 1 99 ? -4.841 7.006 5.366 1.00 97.19 99 GLY A N 1
ATOM 761 C CA . GLY A 1 99 ? -5.116 5.571 5.474 1.00 97.19 99 GLY A CA 1
ATOM 762 C C . GLY A 1 99 ? -4.465 4.918 6.702 1.00 97.19 99 GLY A C 1
ATOM 763 O O . GLY A 1 99 ? -5.107 4.137 7.403 1.00 97.19 99 GLY A O 1
ATOM 764 N N . THR A 1 100 ? -3.216 5.263 7.016 1.00 96.88 100 THR A N 1
ATOM 765 C CA . THR A 1 100 ? -2.492 4.759 8.192 1.00 96.88 100 THR A CA 1
ATOM 766 C C . THR A 1 100 ? -3.004 5.392 9.487 1.00 96.88 100 THR A C 1
ATOM 768 O O . THR A 1 100 ? -3.091 4.704 10.502 1.00 96.88 100 THR A O 1
ATOM 771 N N . ALA A 1 101 ? -3.438 6.655 9.457 1.00 97.88 101 ALA A N 1
ATOM 772 C CA . ALA A 1 101 ? -4.175 7.286 10.552 1.00 97.88 101 ALA A CA 1
ATOM 773 C C . ALA A 1 101 ? -5.499 6.571 10.842 1.00 97.88 101 ALA A C 1
ATOM 775 O O . ALA A 1 101 ? -5.794 6.281 12.002 1.00 97.88 101 ALA A O 1
ATOM 776 N N . ALA A 1 102 ? -6.254 6.207 9.805 1.00 97.75 102 ALA A N 1
ATOM 777 C CA . ALA A 1 102 ? -7.460 5.400 9.947 1.00 97.75 102 ALA A CA 1
ATOM 778 C C . ALA A 1 102 ? -7.154 3.986 10.468 1.00 97.75 102 ALA A C 1
ATOM 780 O O . ALA A 1 102 ? -7.881 3.482 11.320 1.00 97.75 102 ALA A O 1
ATOM 781 N N . HIS A 1 103 ? -6.052 3.364 10.033 1.00 96.50 103 HIS A N 1
ATOM 782 C CA . HIS A 1 103 ? -5.601 2.089 10.594 1.00 96.50 103 HIS A CA 1
ATOM 783 C C . HIS A 1 103 ? -5.338 2.192 12.102 1.00 96.50 103 HIS A C 1
ATOM 785 O O . HIS A 1 103 ? -5.791 1.346 12.869 1.00 96.50 103 HIS A O 1
ATOM 791 N N . GLN A 1 104 ? -4.636 3.235 12.550 1.00 96.88 104 GLN A N 1
ATOM 792 C CA . GLN A 1 104 ? -4.348 3.421 13.973 1.00 96.88 104 GLN A CA 1
ATOM 793 C C . GLN A 1 104 ? -5.612 3.735 14.783 1.00 96.88 104 GLN A C 1
ATOM 795 O O . GLN A 1 104 ? -5.825 3.151 15.845 1.00 96.88 104 GLN A O 1
ATOM 800 N N . ALA A 1 105 ? -6.499 4.575 14.245 1.00 97.12 105 ALA A N 1
ATOM 801 C CA . ALA A 1 105 ? -7.824 4.826 14.805 1.00 97.12 105 ALA A CA 1
ATOM 802 C C . ALA A 1 105 ? -8.638 3.529 14.966 1.00 97.12 105 ALA A C 1
ATOM 804 O O . ALA A 1 105 ? -9.278 3.304 15.994 1.00 97.12 105 ALA A O 1
ATOM 805 N N . TRP A 1 106 ? -8.602 2.655 13.959 1.00 96.12 106 TRP A N 1
ATOM 806 C CA . TRP A 1 106 ? -9.245 1.346 13.988 1.00 96.12 106 TRP A CA 1
ATOM 807 C C . TRP A 1 106 ? -8.662 0.459 15.092 1.00 96.12 106 TRP A C 1
ATOM 809 O O . TRP A 1 106 ? -9.410 -0.114 15.886 1.00 96.12 106 TRP A O 1
ATOM 819 N N . SER A 1 107 ? -7.333 0.393 15.188 1.00 93.94 107 SER A N 1
ATOM 820 C CA . SER A 1 107 ? -6.626 -0.399 16.195 1.00 93.94 107 SER A CA 1
ATOM 821 C C . SER A 1 107 ? -6.937 0.061 17.624 1.00 93.94 107 SER A C 1
ATOM 823 O O . SER A 1 107 ? -7.230 -0.766 18.486 1.00 93.94 107 SER A O 1
ATOM 825 N N . ALA A 1 108 ? -6.991 1.370 17.884 1.00 94.44 108 ALA A N 1
ATOM 826 C CA . ALA A 1 108 ? -7.381 1.896 19.197 1.00 94.44 108 ALA A CA 1
ATOM 827 C C . ALA A 1 108 ? -8.774 1.402 19.646 1.00 94.44 108 ALA A C 1
ATOM 829 O O . ALA A 1 108 ? -9.012 1.136 20.827 1.00 94.44 108 ALA A O 1
ATOM 830 N N . ASN A 1 109 ? -9.695 1.226 18.696 1.00 93.81 109 ASN A N 1
ATOM 831 C CA . ASN A 1 109 ? -11.058 0.780 18.966 1.00 93.81 109 ASN A CA 1
ATOM 832 C C . ASN A 1 109 ? -11.207 -0.745 19.044 1.00 93.81 109 ASN A C 1
ATOM 834 O O . ASN A 1 109 ? -11.946 -1.245 19.892 1.00 93.81 109 ASN A O 1
ATOM 838 N N . ILE A 1 110 ? -10.500 -1.508 18.206 1.00 90.50 110 ILE A N 1
ATOM 839 C CA . ILE A 1 110 ? -10.616 -2.973 18.222 1.00 90.50 110 ILE A CA 1
ATOM 840 C C . ILE A 1 110 ? -10.072 -3.562 19.530 1.00 90.50 110 ILE A C 1
ATOM 842 O O . ILE A 1 110 ? -10.726 -4.407 20.137 1.00 90.50 110 ILE A O 1
ATOM 846 N N . PHE A 1 111 ? -8.929 -3.067 20.021 1.00 88.88 111 PHE A N 1
ATOM 847 C CA . PHE A 1 111 ? -8.325 -3.570 21.259 1.00 88.88 111 PHE A CA 1
ATOM 848 C C . PHE A 1 111 ? -9.167 -3.238 22.493 1.00 88.88 111 PHE A C 1
ATOM 850 O O . PHE A 1 111 ? -9.282 -4.056 23.403 1.00 88.88 111 PHE A O 1
ATOM 857 N N . THR A 1 112 ? -9.808 -2.070 22.507 1.00 88.44 112 THR A N 1
ATOM 858 C CA . THR A 1 112 ? -10.712 -1.677 23.597 1.00 88.44 112 THR A CA 1
ATOM 859 C C . THR A 1 112 ? -12.035 -2.441 23.558 1.00 88.44 112 THR A C 1
ATOM 861 O O . THR A 1 112 ? -12.580 -2.783 24.604 1.00 88.44 112 THR A O 1
ATOM 864 N N . THR A 1 113 ? -12.513 -2.816 22.371 1.00 84.88 113 THR A N 1
ATOM 865 C CA . THR A 1 113 ? -13.706 -3.665 22.239 1.00 84.88 113 THR A CA 1
ATOM 866 C C . THR A 1 113 ? -13.485 -5.047 22.867 1.00 84.88 113 THR A C 1
ATOM 868 O O . THR A 1 113 ? -14.380 -5.573 23.519 1.00 84.88 113 THR A O 1
ATOM 871 N N . VAL A 1 114 ? -12.278 -5.622 22.770 1.00 85.50 114 VAL A N 1
ATOM 872 C CA . VAL A 1 114 ? -11.962 -6.900 23.439 1.00 85.50 114 VAL A CA 1
ATOM 873 C C . VAL A 1 114 ? -12.116 -6.791 24.960 1.00 85.50 114 VAL A C 1
ATOM 875 O O . VAL A 1 114 ? -12.702 -7.679 25.578 1.00 85.50 114 VAL A O 1
ATOM 878 N N . SER A 1 115 ? -11.640 -5.704 25.577 1.00 86.25 115 SER A N 1
ATOM 879 C CA . SER A 1 115 ? -11.803 -5.506 27.024 1.00 86.25 115 SER A CA 1
ATOM 880 C C . SER A 1 115 ? -13.250 -5.270 27.458 1.00 86.25 115 SER A C 1
ATOM 882 O O . SER A 1 115 ? -13.584 -5.591 28.596 1.00 86.25 115 SER A O 1
ATOM 884 N N . ASP A 1 116 ? -14.101 -4.757 26.567 1.00 83.69 116 ASP A N 1
ATOM 885 C CA . ASP A 1 116 ? -15.524 -4.534 26.848 1.00 83.69 116 ASP A CA 1
ATOM 886 C C . ASP A 1 116 ? -16.344 -5.833 26.763 1.00 83.69 116 ASP A C 1
ATOM 888 O O . ASP A 1 116 ? -17.396 -5.953 27.386 1.00 83.69 116 ASP A O 1
ATOM 892 N N . MET A 1 117 ? -15.867 -6.815 25.992 1.00 80.00 117 MET A N 1
ATOM 893 C CA . MET A 1 117 ? -16.616 -8.033 25.682 1.00 80.00 117 MET A CA 1
ATOM 894 C C . MET A 1 117 ? -16.210 -9.263 26.499 1.00 80.00 117 MET A C 1
ATOM 896 O O . MET A 1 117 ? -16.991 -10.209 26.603 1.00 80.00 117 MET A O 1
ATOM 900 N N . PHE A 1 118 ? -14.993 -9.288 27.045 1.00 84.12 118 PHE A N 1
ATOM 901 C CA . PHE A 1 118 ? -14.443 -10.465 27.718 1.00 84.12 118 PHE A CA 1
ATOM 902 C C . PHE A 1 118 ? -14.155 -10.208 29.204 1.00 84.12 118 PHE A C 1
ATOM 904 O O . PHE A 1 118 ? -13.778 -9.100 29.588 1.00 84.12 118 PHE A O 1
ATOM 911 N N . PRO A 1 119 ? -14.254 -11.238 30.068 1.00 87.81 119 PRO A N 1
ATOM 912 C CA . PRO A 1 119 ? -13.871 -11.117 31.471 1.00 87.81 119 PRO A CA 1
ATOM 913 C C . PRO A 1 119 ? -12.417 -10.656 31.618 1.00 87.81 119 PRO A C 1
ATOM 915 O O . PRO A 1 119 ? -11.545 -11.135 30.894 1.00 87.81 119 PRO A O 1
ATOM 918 N N . LYS A 1 120 ? -12.124 -9.821 32.626 1.00 88.81 120 LYS A N 1
ATOM 919 C CA . LYS A 1 120 ? -10.781 -9.250 32.882 1.00 88.81 120 LYS A CA 1
ATOM 920 C C . LYS A 1 120 ? -9.639 -10.280 32.848 1.00 88.81 120 LYS A C 1
ATOM 922 O O . LYS A 1 120 ? -8.547 -9.963 32.395 1.00 88.81 120 LYS A O 1
ATOM 927 N N . LYS A 1 121 ? -9.900 -11.517 33.292 1.00 92.31 121 LYS A N 1
ATOM 928 C CA . LYS A 1 121 ? -8.929 -12.629 33.299 1.00 92.31 121 LYS A CA 1
ATOM 929 C C . LYS A 1 121 ? -8.575 -13.155 31.897 1.00 92.31 121 LYS A C 1
ATOM 931 O O . LYS A 1 121 ? -7.504 -13.720 31.730 1.00 92.31 121 LYS A O 1
ATOM 936 N N . ALA A 1 122 ? -9.459 -12.988 30.913 1.00 90.56 122 ALA A N 1
ATOM 937 C CA . ALA A 1 122 ? -9.304 -13.502 29.550 1.00 90.56 122 ALA A CA 1
ATOM 938 C C . ALA A 1 122 ? -8.810 -12.444 28.545 1.00 90.56 122 ALA A C 1
ATOM 940 O O . ALA A 1 122 ? -8.314 -12.811 27.482 1.00 90.56 122 ALA A O 1
ATOM 941 N N . VAL A 1 123 ? -8.906 -11.147 28.872 1.00 89.69 123 VAL A N 1
ATOM 942 C CA . VAL A 1 123 ? -8.581 -10.036 27.953 1.00 89.69 123 VAL A CA 1
ATOM 943 C C . VAL A 1 123 ? -7.179 -10.166 27.353 1.00 89.69 123 VAL A C 1
ATOM 945 O O . VAL A 1 123 ? -7.023 -10.050 26.140 1.00 89.69 123 VAL A O 1
ATOM 948 N N . ALA A 1 124 ? -6.160 -10.449 28.170 1.00 92.50 124 ALA A N 1
ATOM 949 C CA . ALA A 1 124 ? -4.783 -10.575 27.688 1.00 92.50 124 ALA A CA 1
ATOM 950 C C . ALA A 1 124 ? -4.616 -11.740 26.696 1.00 92.50 124 ALA A C 1
ATOM 952 O O . ALA A 1 124 ? -4.001 -11.570 25.644 1.00 92.50 124 ALA A O 1
ATOM 953 N N . SER A 1 125 ? -5.203 -12.903 26.993 1.00 94.25 125 SER A N 1
ATOM 954 C CA . SER A 1 125 ? -5.140 -14.081 26.121 1.00 94.25 125 SER A CA 1
ATOM 955 C C . SER A 1 125 ? -5.874 -13.856 24.800 1.00 94.25 125 SER A C 1
ATOM 957 O O . SER A 1 125 ? -5.327 -14.168 23.745 1.00 94.25 125 SER A O 1
ATOM 959 N N . VAL A 1 126 ? -7.078 -13.273 24.833 1.00 89.19 126 VAL A N 1
ATOM 960 C CA . VAL A 1 126 ? -7.865 -12.990 23.619 1.00 89.19 126 VAL A CA 1
ATOM 961 C C . VAL A 1 126 ? -7.149 -11.968 22.737 1.00 89.19 126 VAL A C 1
ATOM 963 O O . VAL A 1 126 ? -7.005 -12.188 21.535 1.00 89.19 126 VAL A O 1
ATOM 966 N N . THR A 1 127 ? -6.623 -10.895 23.332 1.00 90.19 127 THR A N 1
ATOM 967 C CA . THR A 1 127 ? -5.806 -9.904 22.618 1.00 90.19 127 THR A CA 1
ATOM 968 C C . THR A 1 127 ? -4.547 -10.534 22.022 1.00 90.19 127 THR A C 1
ATOM 970 O O . THR A 1 127 ? -4.221 -10.260 20.870 1.00 90.19 127 THR A O 1
ATOM 973 N N . GLY A 1 128 ? -3.865 -11.420 22.758 1.00 91.94 128 GLY A N 1
ATOM 974 C CA . GLY A 1 128 ? -2.680 -12.136 22.279 1.00 91.94 128 GLY A CA 1
ATOM 975 C C . GLY A 1 128 ? -2.969 -13.048 21.082 1.00 91.94 128 GLY A C 1
ATOM 976 O O . GLY A 1 128 ? -2.257 -12.987 20.081 1.00 91.94 128 GLY A O 1
ATOM 977 N N . ILE A 1 129 ? -4.048 -13.838 21.137 1.00 91.25 129 ILE A N 1
ATOM 978 C CA . ILE A 1 129 ? -4.492 -14.681 20.012 1.00 91.25 129 ILE A CA 1
ATOM 979 C C . ILE A 1 129 ? -4.860 -13.809 18.804 1.00 91.25 129 ILE A C 1
ATOM 981 O O . ILE A 1 129 ? -4.455 -14.108 17.680 1.00 91.25 129 ILE A O 1
ATOM 985 N N . GLY A 1 130 ? -5.577 -12.704 19.032 1.00 88.25 130 GLY A N 1
ATOM 986 C CA . GLY A 1 130 ? -5.916 -11.735 17.990 1.00 88.25 130 GLY A CA 1
ATOM 987 C C . GLY A 1 130 ? -4.681 -11.108 17.338 1.00 88.25 130 GLY A C 1
ATOM 988 O O . GLY A 1 130 ? -4.618 -11.011 16.111 1.00 88.25 130 GLY A O 1
ATOM 989 N N . GLY A 1 131 ? -3.675 -10.749 18.139 1.00 89.62 131 GLY A N 1
ATOM 990 C CA . GLY A 1 131 ? -2.389 -10.233 17.672 1.00 89.62 131 GLY A CA 1
ATOM 991 C C . GLY A 1 131 ? -1.598 -11.265 16.866 1.00 89.62 131 GLY A C 1
ATOM 992 O O . GLY A 1 131 ? -1.100 -10.946 15.789 1.00 89.62 131 GLY A O 1
ATOM 993 N N . MET A 1 132 ? -1.549 -12.524 17.315 1.00 92.88 132 MET A N 1
ATOM 994 C CA . MET A 1 132 ? -0.929 -13.621 16.563 1.00 92.88 132 MET A CA 1
ATOM 995 C C . MET A 1 132 ? -1.615 -13.827 15.205 1.00 92.88 132 MET A C 1
ATOM 997 O O . MET A 1 132 ? -0.940 -13.902 14.178 1.00 92.88 132 MET A O 1
ATOM 1001 N N . ALA A 1 133 ? -2.951 -13.867 15.177 1.00 89.94 133 ALA A N 1
ATOM 1002 C CA . ALA A 1 133 ? -3.717 -13.961 13.936 1.00 89.94 133 ALA A CA 1
ATOM 1003 C C . ALA A 1 133 ? -3.472 -12.747 13.019 1.00 89.94 133 ALA A C 1
ATOM 1005 O O . ALA A 1 133 ? -3.367 -12.902 11.802 1.00 89.94 133 ALA A O 1
ATOM 1006 N N . GLY A 1 134 ? -3.330 -11.547 13.593 1.00 88.12 134 GLY A N 1
ATOM 1007 C CA . GLY A 1 134 ? -2.907 -10.336 12.888 1.00 88.12 134 GLY A CA 1
ATOM 1008 C C . GLY A 1 134 ? -1.527 -10.479 12.243 1.00 88.12 134 GLY A C 1
ATOM 1009 O O . GLY A 1 134 ? -1.390 -10.224 11.048 1.00 88.12 134 GLY A O 1
ATOM 1010 N N . GLY A 1 135 ? -0.537 -10.967 12.992 1.00 90.25 135 GLY A N 1
ATOM 1011 C CA . GLY A 1 135 ? 0.826 -11.202 12.511 1.00 90.25 135 GLY A CA 1
ATOM 1012 C C . GLY A 1 135 ? 0.901 -12.238 11.386 1.00 90.25 135 GLY A C 1
ATOM 1013 O O . GLY A 1 135 ? 1.464 -11.954 10.329 1.00 90.25 135 GLY A O 1
ATOM 1014 N N . ILE A 1 136 ? 0.273 -13.406 11.563 1.00 91.25 136 ILE A N 1
ATOM 1015 C CA . ILE A 1 136 ? 0.204 -14.450 10.524 1.00 91.25 136 ILE A CA 1
ATOM 1016 C C . ILE A 1 136 ? -0.514 -13.918 9.279 1.00 91.25 136 ILE A C 1
ATOM 1018 O O . ILE A 1 136 ? -0.017 -14.078 8.164 1.00 91.25 136 ILE A O 1
ATOM 1022 N N . GLY A 1 137 ? -1.645 -13.229 9.460 1.00 87.62 137 GLY A N 1
ATOM 1023 C CA . GLY A 1 137 ? -2.362 -12.582 8.363 1.00 87.62 137 GLY A CA 1
ATOM 1024 C C . GLY A 1 137 ? -1.490 -11.566 7.626 1.00 87.62 137 GLY A C 1
ATOM 1025 O O . GLY A 1 137 ? -1.486 -11.533 6.397 1.00 87.62 137 GLY A O 1
ATOM 1026 N N . GLY A 1 138 ? -0.685 -10.793 8.358 1.00 88.19 138 GLY A N 1
ATOM 1027 C CA . GLY A 1 138 ? 0.289 -9.870 7.790 1.00 88.19 138 GLY A CA 1
ATOM 1028 C C . GLY A 1 138 ? 1.331 -10.565 6.918 1.00 88.19 138 GLY A C 1
ATOM 1029 O O . GLY A 1 138 ? 1.570 -10.116 5.797 1.00 88.19 138 GLY A O 1
ATOM 1030 N N . ILE A 1 139 ? 1.901 -11.682 7.377 1.00 90.50 139 ILE A N 1
ATOM 1031 C CA . ILE A 1 139 ? 2.868 -12.476 6.602 1.00 90.50 139 ILE A CA 1
ATOM 1032 C C . ILE A 1 139 ? 2.231 -12.986 5.304 1.00 90.50 139 ILE A C 1
ATOM 1034 O O . ILE A 1 139 ? 2.797 -12.804 4.225 1.00 90.50 139 ILE A O 1
ATOM 1038 N N . VAL A 1 140 ? 1.044 -13.593 5.395 1.00 90.62 140 VAL A N 1
ATOM 1039 C CA . VAL A 1 140 ? 0.343 -14.176 4.240 1.00 90.62 140 VAL A CA 1
ATOM 1040 C C . VAL A 1 140 ? -0.013 -13.101 3.213 1.00 90.62 140 VAL A C 1
ATOM 1042 O O . VAL A 1 140 ? 0.306 -13.257 2.036 1.00 90.62 140 VAL A O 1
ATOM 1045 N N . ILE A 1 141 ? -0.610 -11.987 3.646 1.00 88.19 141 ILE A N 1
ATOM 1046 C CA . ILE A 1 141 ? -1.014 -10.891 2.752 1.00 88.19 141 ILE A CA 1
ATOM 1047 C C . ILE A 1 141 ? 0.203 -10.277 2.056 1.00 88.19 141 ILE A C 1
ATOM 1049 O O . ILE A 1 141 ? 0.169 -10.085 0.843 1.00 88.19 141 ILE A O 1
ATOM 1053 N N . ASN A 1 142 ? 1.294 -10.009 2.784 1.00 87.69 142 ASN A N 1
ATOM 1054 C CA . ASN A 1 142 ? 2.499 -9.437 2.174 1.00 87.69 142 ASN A CA 1
ATOM 1055 C C . ASN A 1 142 ? 3.147 -10.399 1.172 1.00 87.69 142 ASN A C 1
ATOM 1057 O O . ASN A 1 142 ? 3.595 -9.965 0.113 1.00 87.69 142 ASN A O 1
ATOM 1061 N N . LYS A 1 143 ? 3.153 -11.706 1.460 1.00 91.81 143 LYS A N 1
ATOM 1062 C CA . LYS A 1 143 ? 3.658 -12.719 0.524 1.00 91.81 143 LYS A CA 1
ATOM 1063 C C . LYS A 1 143 ? 2.819 -12.772 -0.755 1.00 91.81 143 LYS A C 1
ATOM 1065 O O . LYS A 1 143 ? 3.384 -12.765 -1.845 1.00 91.81 143 LYS A O 1
ATOM 1070 N N . ILE A 1 144 ? 1.491 -12.782 -0.625 1.00 92.56 144 ILE A N 1
ATOM 1071 C CA . ILE A 1 144 ? 0.567 -12.774 -1.769 1.00 92.56 144 ILE A CA 1
ATOM 1072 C C . ILE A 1 144 ? 0.746 -11.498 -2.593 1.00 92.56 144 ILE A C 1
ATOM 1074 O O . ILE A 1 144 ? 0.833 -11.581 -3.814 1.00 92.56 144 ILE A O 1
ATOM 1078 N N . ALA A 1 145 ? 0.849 -10.333 -1.946 1.00 90.75 145 ALA A N 1
ATOM 1079 C CA . ALA A 1 145 ? 1.104 -9.072 -2.635 1.00 90.75 145 ALA A CA 1
ATOM 1080 C C . ALA A 1 145 ? 2.432 -9.116 -3.410 1.00 90.75 145 ALA A C 1
ATOM 1082 O O . ALA A 1 145 ? 2.465 -8.730 -4.574 1.00 90.75 145 ALA A O 1
ATOM 1083 N N . GLY A 1 146 ? 3.500 -9.652 -2.806 1.00 91.94 146 GLY A N 1
ATOM 1084 C CA . GLY A 1 146 ? 4.785 -9.862 -3.477 1.00 91.94 146 GLY A CA 1
ATOM 1085 C C . GLY A 1 146 ? 4.662 -10.742 -4.723 1.00 91.94 146 GLY A C 1
ATOM 1086 O O . GLY A 1 146 ? 5.037 -10.316 -5.810 1.00 91.94 146 GLY A O 1
ATOM 1087 N N . TRP A 1 147 ? 4.050 -11.924 -4.600 1.00 94.94 147 TRP A N 1
ATOM 1088 C CA . TRP A 1 147 ? 3.821 -12.819 -5.741 1.00 94.94 147 TRP A CA 1
ATOM 1089 C C . TRP A 1 147 ? 2.956 -12.198 -6.836 1.00 94.94 147 TRP A C 1
ATOM 1091 O O . TRP A 1 147 ? 3.215 -12.418 -8.018 1.00 94.94 147 TRP A O 1
ATOM 1101 N N . LEU A 1 148 ? 1.949 -11.412 -6.455 1.00 95.81 148 LEU A N 1
ATOM 1102 C CA . LEU A 1 148 ? 1.126 -10.671 -7.398 1.00 95.81 148 LEU A CA 1
ATOM 1103 C C . LEU A 1 148 ? 1.990 -9.680 -8.190 1.00 95.81 148 LEU A C 1
ATOM 1105 O O . LEU A 1 148 ? 1.988 -9.719 -9.417 1.00 95.81 148 LEU A O 1
ATOM 1109 N N . PHE A 1 149 ? 2.772 -8.834 -7.513 1.00 93.12 149 PHE A N 1
ATOM 1110 C CA . PHE A 1 149 ? 3.639 -7.864 -8.187 1.00 93.12 149 PHE A CA 1
ATOM 1111 C C . PHE A 1 149 ? 4.697 -8.531 -9.067 1.00 93.12 149 PHE A C 1
ATOM 1113 O O . PHE A 1 149 ? 4.883 -8.107 -10.206 1.00 93.12 149 PHE A O 1
ATOM 1120 N N . ASP A 1 150 ? 5.348 -9.588 -8.586 1.00 93.62 150 ASP A N 1
ATOM 1121 C CA . ASP A 1 150 ? 6.355 -10.321 -9.357 1.00 93.62 150 ASP A CA 1
ATOM 1122 C C . ASP A 1 150 ? 5.747 -10.971 -10.605 1.00 93.62 150 ASP A C 1
ATOM 1124 O O . ASP A 1 150 ? 6.340 -10.919 -11.687 1.00 93.62 150 ASP A O 1
ATOM 1128 N N . GLY A 1 151 ? 4.542 -11.536 -10.481 1.00 95.44 151 GLY A N 1
ATOM 1129 C CA . GLY A 1 151 ? 3.805 -12.134 -11.590 1.00 95.44 151 GLY A CA 1
ATOM 1130 C C . GLY A 1 151 ? 3.435 -11.110 -12.664 1.00 95.44 151 GLY A C 1
ATOM 1131 O O . GLY A 1 151 ? 3.743 -11.316 -13.838 1.00 95.44 151 GLY A O 1
ATOM 1132 N N . TYR A 1 152 ? 2.830 -9.983 -12.274 1.00 95.94 152 TYR A N 1
ATOM 1133 C CA . TYR A 1 152 ? 2.453 -8.923 -13.218 1.00 95.94 152 TYR A CA 1
ATOM 1134 C C . TYR A 1 152 ? 3.671 -8.240 -13.847 1.00 95.94 152 TYR A C 1
ATOM 1136 O O . TYR A 1 152 ? 3.660 -7.984 -15.054 1.00 95.94 152 TYR A O 1
ATOM 1144 N N . ARG A 1 153 ? 4.745 -8.014 -13.079 1.00 94.62 153 ARG A N 1
ATOM 1145 C CA . ARG A 1 153 ? 6.010 -7.484 -13.605 1.00 94.62 153 ARG A CA 1
ATOM 1146 C C . ARG A 1 153 ? 6.614 -8.424 -14.643 1.00 94.62 153 ARG A C 1
ATOM 1148 O O . ARG A 1 153 ? 6.891 -7.992 -15.759 1.00 94.62 153 ARG A O 1
ATOM 1155 N N . SER A 1 154 ? 6.767 -9.705 -14.309 1.00 94.81 154 SER A N 1
ATOM 1156 C CA . SER A 1 154 ? 7.357 -10.699 -15.217 1.00 94.81 154 SER A CA 1
ATOM 1157 C C . SER A 1 154 ? 6.515 -10.873 -16.484 1.00 94.81 154 SER A C 1
ATOM 1159 O O . SER A 1 154 ? 7.061 -10.966 -17.579 1.00 94.81 154 SER A O 1
ATOM 1161 N N . ALA A 1 155 ? 5.183 -10.844 -16.364 1.00 95.94 155 ALA A N 1
ATOM 1162 C CA . ALA A 1 155 ? 4.285 -10.875 -17.516 1.00 95.94 155 ALA A CA 1
ATOM 1163 C C . ALA A 1 155 ? 4.448 -9.640 -18.421 1.00 95.94 155 ALA A C 1
ATOM 1165 O O . ALA A 1 155 ? 4.444 -9.770 -19.645 1.00 95.94 155 ALA A O 1
ATOM 1166 N N . GLY A 1 156 ? 4.622 -8.450 -17.835 1.00 96.44 156 GLY A N 1
ATOM 1167 C CA . GLY A 1 156 ? 4.924 -7.223 -18.574 1.00 96.44 156 GLY A CA 1
ATOM 1168 C C . GLY A 1 156 ? 6.265 -7.295 -19.308 1.00 96.44 156 GLY A C 1
ATOM 1169 O O . GLY A 1 156 ? 6.334 -6.974 -20.493 1.00 96.44 156 GLY A O 1
ATOM 1170 N N . ILE A 1 157 ? 7.313 -7.786 -18.639 1.00 96.00 157 ILE A N 1
ATOM 1171 C CA . ILE A 1 157 ? 8.649 -7.955 -19.229 1.00 96.00 157 ILE A CA 1
ATOM 1172 C C . ILE A 1 157 ? 8.600 -8.958 -20.384 1.00 96.00 157 ILE A C 1
ATOM 1174 O O . ILE A 1 157 ? 9.051 -8.645 -21.486 1.00 96.00 157 ILE A O 1
ATOM 1178 N N . ALA A 1 158 ? 7.987 -10.125 -20.176 1.00 95.38 158 ALA A N 1
ATOM 1179 C CA . ALA A 1 158 ? 7.840 -11.140 -21.215 1.00 95.38 158 ALA A CA 1
ATOM 1180 C C . ALA A 1 158 ? 7.108 -10.586 -22.447 1.00 95.38 158 ALA A C 1
ATOM 1182 O O . ALA A 1 158 ? 7.587 -10.738 -23.570 1.00 95.38 158 ALA A O 1
ATOM 1183 N N . LYS A 1 159 ? 5.994 -9.869 -22.236 1.00 96.25 159 LYS A N 1
ATOM 1184 C CA . LYS A 1 159 ? 5.256 -9.200 -23.314 1.00 96.25 159 LYS A CA 1
ATOM 1185 C C . LYS A 1 159 ? 6.129 -8.174 -24.048 1.00 96.25 159 LYS A C 1
ATOM 1187 O O . LYS A 1 159 ? 6.128 -8.155 -25.276 1.00 96.25 159 LYS A O 1
ATOM 1192 N N . SER A 1 160 ? 6.916 -7.379 -23.320 1.00 96.06 160 SER A N 1
ATOM 1193 C CA . SER A 1 160 ? 7.808 -6.386 -23.931 1.00 96.06 160 SER A CA 1
ATOM 1194 C C . SER A 1 160 ? 8.864 -7.006 -24.845 1.00 96.06 160 SER A C 1
ATOM 1196 O O . SER A 1 160 ? 9.171 -6.441 -25.887 1.00 96.06 160 SER A O 1
ATOM 1198 N N . PHE A 1 161 ? 9.400 -8.182 -24.502 1.00 94.56 161 PHE A N 1
ATOM 1199 C CA . PHE A 1 161 ? 10.392 -8.853 -25.341 1.00 94.56 161 PHE A CA 1
ATOM 1200 C C . PHE A 1 161 ? 9.786 -9.439 -26.612 1.00 94.56 161 PHE A C 1
ATOM 1202 O O . PHE A 1 161 ? 10.417 -9.363 -27.663 1.00 94.56 161 PHE A O 1
ATOM 1209 N N . VAL A 1 162 ? 8.555 -9.951 -26.546 1.00 95.00 162 VAL A N 1
ATOM 1210 C CA . VAL A 1 162 ? 7.820 -10.394 -27.741 1.00 95.00 162 VAL A CA 1
ATOM 1211 C C . VAL A 1 162 ? 7.562 -9.217 -28.685 1.00 95.00 162 VAL A C 1
ATOM 1213 O O . VAL A 1 162 ? 7.824 -9.310 -29.883 1.00 95.00 162 VAL A O 1
ATOM 1216 N N . GLU A 1 163 ? 7.100 -8.084 -28.155 1.00 95.50 163 GLU A N 1
ATOM 1217 C CA . GLU A 1 163 ? 6.851 -6.882 -28.961 1.00 95.50 163 GLU A CA 1
ATOM 1218 C C . GLU A 1 163 ? 8.145 -6.271 -29.516 1.00 95.50 163 GLU A C 1
ATOM 1220 O O . GLU A 1 163 ? 8.195 -5.878 -30.680 1.00 95.50 163 GLU A O 1
ATOM 1225 N N . ALA A 1 164 ? 9.227 -6.264 -28.737 1.00 95.12 164 ALA A N 1
ATOM 1226 C CA . ALA A 1 164 ? 10.538 -5.828 -29.205 1.00 95.12 164 ALA A CA 1
ATOM 1227 C C . ALA A 1 164 ? 11.077 -6.717 -30.337 1.00 95.12 164 ALA A C 1
ATOM 1229 O O . ALA A 1 164 ? 11.654 -6.210 -31.301 1.00 95.12 164 ALA A O 1
ATOM 1230 N N . GLN A 1 165 ? 10.855 -8.033 -30.270 1.00 93.88 165 GLN A N 1
ATOM 1231 C CA . GLN A 1 165 ? 11.221 -8.945 -31.351 1.00 93.88 165 GLN A CA 1
ATOM 1232 C C . GLN A 1 165 ? 10.462 -8.612 -32.645 1.00 93.88 165 GLN A C 1
ATOM 1234 O O . GLN A 1 165 ? 11.074 -8.577 -33.712 1.00 93.88 165 GLN A O 1
ATOM 1239 N N . ALA A 1 166 ? 9.167 -8.294 -32.550 1.00 93.88 166 ALA A N 1
ATOM 1240 C CA . ALA A 1 166 ? 8.365 -7.831 -33.685 1.00 93.88 166 ALA A CA 1
ATOM 1241 C C . ALA A 1 166 ? 8.805 -6.448 -34.212 1.00 93.88 166 ALA A C 1
ATOM 1243 O O . ALA A 1 166 ? 8.671 -6.168 -35.401 1.00 93.88 166 ALA A O 1
ATOM 1244 N N . ALA A 1 167 ? 9.382 -5.604 -33.355 1.00 94.19 167 ALA A N 1
ATOM 1245 C CA . ALA A 1 167 ? 9.920 -4.287 -33.696 1.00 94.19 167 ALA A CA 1
ATOM 1246 C C . ALA A 1 167 ? 11.364 -4.320 -34.249 1.00 94.19 167 ALA A C 1
ATOM 1248 O O . ALA A 1 167 ? 12.070 -3.317 -34.190 1.00 94.19 167 ALA A O 1
ATOM 1249 N N . ASN A 1 168 ? 11.815 -5.458 -34.792 1.00 93.69 168 ASN A N 1
ATOM 1250 C CA . ASN A 1 168 ? 13.164 -5.673 -35.340 1.00 93.69 168 ASN A CA 1
ATOM 1251 C C . ASN A 1 168 ? 14.321 -5.568 -34.325 1.00 93.69 168 ASN A C 1
ATOM 1253 O O . ASN A 1 168 ? 15.475 -5.420 -34.723 1.00 93.69 168 ASN A O 1
ATOM 1257 N N . LEU A 1 169 ? 14.060 -5.715 -33.022 1.00 94.44 169 LEU A N 1
ATOM 1258 C CA . LEU A 1 169 ? 15.111 -5.723 -31.992 1.00 94.44 169 LEU A CA 1
ATOM 1259 C C . LEU A 1 169 ? 15.648 -7.132 -31.683 1.00 94.44 169 LEU A C 1
ATOM 1261 O O . LEU A 1 169 ? 16.479 -7.280 -30.790 1.00 94.44 169 LEU A O 1
ATOM 1265 N N . GLY A 1 170 ? 15.220 -8.171 -32.411 1.00 92.50 170 GLY A N 1
ATOM 1266 C CA . GLY A 1 170 ? 15.578 -9.574 -32.140 1.00 92.50 170 GLY A CA 1
ATOM 1267 C C . GLY A 1 170 ? 17.086 -9.820 -31.996 1.00 92.50 170 GLY A C 1
ATOM 1268 O O . GLY A 1 170 ? 17.527 -10.362 -30.987 1.00 92.50 170 GLY A O 1
ATOM 1269 N N . GLY A 1 171 ? 17.897 -9.311 -32.930 1.00 93.19 171 GLY A N 1
ATOM 1270 C CA . GLY A 1 171 ? 19.355 -9.481 -32.866 1.00 93.19 171 GLY A CA 1
ATOM 1271 C C . GLY A 1 171 ? 20.020 -8.781 -31.673 1.00 93.19 171 GLY A C 1
ATOM 1272 O O . GLY A 1 171 ? 21.068 -9.225 -31.204 1.00 93.19 171 GLY A O 1
ATOM 1273 N N . PHE A 1 172 ? 19.425 -7.703 -31.156 1.00 94.69 172 PHE A N 1
ATOM 1274 C CA . PHE A 1 172 ? 19.877 -7.062 -29.920 1.00 94.69 172 PHE A CA 1
ATOM 1275 C C . PHE A 1 172 ? 19.449 -7.874 -28.691 1.00 94.69 172 PHE A C 1
ATOM 1277 O O . PHE A 1 172 ? 20.269 -8.106 -27.802 1.00 94.69 172 PHE A O 1
ATOM 1284 N N . LEU A 1 173 ? 18.202 -8.361 -28.669 1.00 93.94 173 LEU A N 1
ATOM 1285 C CA . LEU A 1 173 ? 17.666 -9.207 -27.598 1.00 93.94 173 LEU A CA 1
ATOM 1286 C C . LEU A 1 173 ? 18.505 -10.475 -27.391 1.00 93.94 173 LEU A C 1
ATOM 1288 O O . LEU A 1 173 ? 18.858 -10.794 -26.256 1.00 93.94 173 LEU A O 1
ATOM 1292 N N . ASP A 1 174 ? 18.880 -11.158 -28.471 1.00 93.19 174 ASP A N 1
ATOM 1293 C CA . ASP A 1 174 ? 19.694 -12.375 -28.400 1.00 93.19 174 ASP A CA 1
ATOM 1294 C C . ASP A 1 174 ? 21.072 -12.096 -27.784 1.00 93.19 174 ASP A C 1
ATOM 1296 O O . ASP A 1 174 ? 21.543 -12.834 -26.913 1.00 93.19 174 ASP A O 1
ATOM 1300 N N . LYS A 1 175 ? 21.697 -10.972 -28.165 1.00 93.38 175 LYS A N 1
ATOM 1301 C CA . LYS A 1 175 ? 22.980 -10.540 -27.595 1.00 93.38 175 LYS A CA 1
ATOM 1302 C C . LYS A 1 175 ? 22.857 -10.264 -26.104 1.00 93.38 175 LYS A C 1
ATOM 1304 O O . LYS A 1 175 ? 23.627 -10.831 -25.334 1.00 93.38 175 LYS A O 1
ATOM 1309 N N . ILE A 1 176 ? 21.899 -9.442 -25.673 1.00 92.75 176 ILE A N 1
ATOM 1310 C CA . ILE A 1 176 ? 21.783 -9.080 -24.251 1.00 92.75 176 ILE A CA 1
ATOM 1311 C C . ILE A 1 176 ? 21.407 -10.275 -23.369 1.00 92.75 176 ILE A C 1
ATOM 1313 O O . ILE A 1 176 ? 21.875 -10.349 -22.237 1.00 92.75 176 ILE A O 1
ATOM 1317 N N . LYS A 1 177 ? 20.616 -11.232 -23.877 1.00 90.12 177 LYS A N 1
ATOM 1318 C CA . LYS A 1 177 ? 20.231 -12.441 -23.130 1.00 90.12 177 LYS A CA 1
ATOM 1319 C C . LYS A 1 177 ? 21.368 -13.451 -22.985 1.00 90.12 177 LYS A C 1
ATOM 1321 O O . LYS A 1 177 ? 21.362 -14.232 -22.040 1.00 90.12 177 LYS A O 1
ATOM 1326 N N . SER A 1 178 ? 22.353 -13.418 -23.883 1.00 89.94 178 SER A N 1
ATOM 1327 C CA . SER A 1 178 ? 23.571 -14.232 -23.770 1.00 89.94 178 SER A CA 1
ATOM 1328 C C . SER A 1 178 ? 24.570 -13.710 -22.729 1.00 89.94 178 SER A C 1
ATOM 1330 O O . SER A 1 178 ? 25.500 -14.426 -22.354 1.00 89.94 178 SER A O 1
ATOM 1332 N N . LEU A 1 179 ? 24.398 -12.476 -22.239 1.00 89.12 179 LEU A N 1
ATOM 1333 C CA . LEU A 1 179 ? 25.314 -11.878 -21.275 1.00 89.12 179 LEU A CA 1
ATOM 1334 C C . LEU A 1 179 ? 25.052 -12.373 -19.853 1.00 89.12 179 LEU A C 1
ATOM 1336 O O . LEU A 1 179 ? 23.937 -12.310 -19.341 1.00 89.12 179 LEU A O 1
ATOM 1340 N N . SER A 1 180 ? 26.128 -12.742 -19.158 1.00 88.62 180 SER A N 1
ATOM 1341 C CA . SER A 1 180 ? 26.102 -12.904 -17.705 1.00 88.62 180 SER A CA 1
ATOM 1342 C C . SER A 1 180 ? 26.187 -11.531 -17.041 1.00 88.62 180 SER A C 1
ATOM 1344 O O . SER A 1 180 ? 27.274 -10.987 -16.823 1.00 88.62 180 SER A O 1
ATOM 1346 N N . LEU A 1 181 ? 25.031 -10.947 -16.738 1.00 88.75 181 LEU A N 1
ATOM 1347 C CA . LEU A 1 181 ? 24.945 -9.659 -16.059 1.00 88.75 181 LEU A CA 1
ATOM 1348 C C . LEU A 1 181 ? 25.030 -9.860 -14.547 1.00 88.75 181 LEU A C 1
ATOM 1350 O O . LEU A 1 181 ? 24.246 -10.603 -13.966 1.00 88.75 181 LEU A O 1
ATOM 1354 N N . VAL A 1 182 ? 25.969 -9.162 -13.914 1.00 88.88 182 VAL A N 1
ATOM 1355 C CA . VAL A 1 182 ? 26.115 -9.111 -12.455 1.00 88.88 182 VAL A CA 1
ATOM 1356 C C . VAL A 1 182 ? 26.149 -7.662 -11.986 1.00 88.88 182 VAL A C 1
ATOM 1358 O O . VAL A 1 182 ? 26.703 -6.799 -12.679 1.00 88.8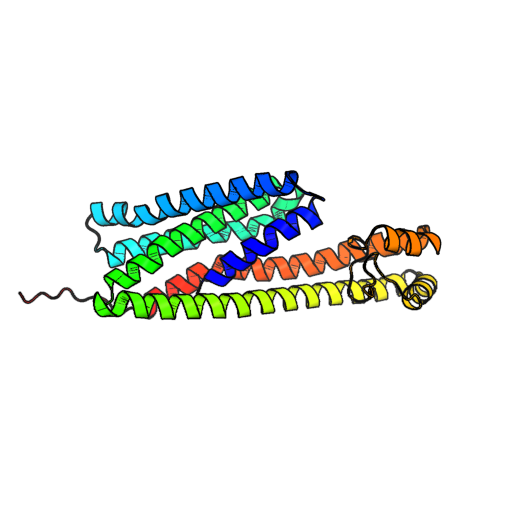8 182 VAL A O 1
ATOM 1361 N N . ASN A 1 183 ? 25.547 -7.393 -10.829 1.00 84.88 183 ASN A N 1
ATOM 1362 C CA . ASN A 1 183 ? 25.637 -6.086 -10.175 1.00 84.88 183 ASN A CA 1
ATOM 1363 C C . ASN A 1 183 ? 26.992 -5.912 -9.452 1.00 84.88 183 ASN A C 1
ATOM 1365 O O . ASN A 1 183 ? 27.793 -6.844 -9.354 1.00 84.88 183 ASN A O 1
ATOM 1369 N N . LYS A 1 184 ? 27.238 -4.723 -8.884 1.00 82.69 184 LYS A N 1
ATOM 1370 C CA . LYS A 1 184 ? 28.437 -4.435 -8.068 1.00 82.69 184 LYS A CA 1
ATOM 1371 C C . LYS A 1 184 ? 28.641 -5.327 -6.828 1.00 82.69 184 LYS A C 1
ATOM 1373 O O . LYS A 1 184 ? 29.715 -5.292 -6.238 1.00 82.69 184 LYS A O 1
ATOM 1378 N N . HIS A 1 185 ? 27.624 -6.079 -6.411 1.00 85.69 185 HIS A N 1
ATOM 1379 C CA . HIS A 1 185 ? 27.659 -6.992 -5.264 1.00 85.69 185 HIS A CA 1
ATOM 1380 C C . HIS A 1 185 ? 27.871 -8.459 -5.669 1.00 85.69 185 HIS A C 1
ATOM 1382 O O . HIS A 1 185 ? 28.025 -9.308 -4.797 1.00 85.69 185 HIS A O 1
ATOM 1388 N N . GLY A 1 186 ? 27.931 -8.755 -6.972 1.00 84.00 186 GLY A N 1
ATOM 1389 C CA . GLY A 1 186 ? 28.085 -10.112 -7.494 1.00 84.00 186 GLY A CA 1
ATOM 1390 C C . GLY A 1 186 ? 26.768 -10.862 -7.711 1.00 84.00 186 GLY A C 1
ATOM 1391 O O . GLY A 1 186 ? 26.806 -12.031 -8.089 1.00 84.00 186 GLY A O 1
ATOM 1392 N N . ASP A 1 187 ? 25.612 -10.217 -7.527 1.00 87.56 187 ASP A N 1
ATOM 1393 C CA . ASP A 1 187 ? 24.315 -10.851 -7.771 1.00 87.56 187 ASP A CA 1
ATOM 1394 C C . ASP A 1 187 ? 24.024 -10.930 -9.271 1.00 87.56 187 ASP A C 1
ATOM 1396 O O . ASP A 1 187 ? 24.175 -9.943 -10.000 1.00 87.56 187 ASP A O 1
ATOM 1400 N N . ILE A 1 188 ? 23.554 -12.095 -9.719 1.00 88.19 188 ILE A N 1
ATOM 1401 C CA . ILE A 1 188 ? 23.158 -12.341 -11.109 1.00 88.19 188 ILE A CA 1
ATOM 1402 C C . ILE A 1 188 ? 21.853 -11.598 -11.416 1.00 88.19 188 ILE A C 1
ATOM 1404 O O . ILE A 1 188 ? 20.853 -11.745 -10.712 1.00 88.19 188 ILE A O 1
ATOM 1408 N N . ILE A 1 189 ? 21.844 -10.845 -12.515 1.00 89.88 189 ILE A N 1
ATOM 1409 C CA . ILE A 1 189 ? 20.673 -10.132 -13.023 1.00 89.88 189 ILE A CA 1
ATOM 1410 C C . ILE A 1 189 ? 20.054 -10.929 -14.165 1.00 89.88 189 ILE A C 1
ATOM 1412 O O . ILE A 1 189 ? 20.669 -11.131 -15.210 1.00 89.88 189 ILE A O 1
ATOM 1416 N N . ASN A 1 190 ? 18.796 -11.327 -13.979 1.00 90.50 190 ASN A N 1
ATOM 1417 C CA . ASN A 1 190 ? 17.994 -11.958 -15.018 1.00 90.50 190 ASN A CA 1
ATOM 1418 C C . ASN A 1 190 ? 17.091 -10.915 -15.698 1.00 90.50 190 ASN A C 1
ATOM 1420 O O . ASN A 1 190 ? 16.151 -10.405 -15.083 1.00 90.50 190 ASN A O 1
ATOM 1424 N N . LEU A 1 191 ? 17.360 -10.632 -16.976 1.00 90.44 191 LEU A N 1
ATOM 1425 C CA . LEU A 1 191 ? 16.597 -9.669 -17.777 1.00 90.44 191 LEU A CA 1
ATOM 1426 C C . LEU A 1 191 ? 15.134 -10.075 -18.009 1.00 90.44 191 LEU A C 1
ATOM 1428 O O . LEU A 1 191 ? 14.322 -9.208 -18.301 1.00 90.44 191 LEU A O 1
ATOM 1432 N N . ASP A 1 192 ? 14.766 -11.347 -17.836 1.00 89.31 192 ASP A N 1
ATOM 1433 C CA . ASP A 1 192 ? 13.368 -11.795 -17.917 1.00 89.31 192 ASP A CA 1
ATOM 1434 C C . ASP A 1 192 ? 12.557 -11.447 -16.653 1.00 89.31 192 ASP A C 1
ATOM 1436 O O . ASP A 1 192 ? 11.343 -11.651 -16.619 1.00 89.31 192 ASP A O 1
ATOM 1440 N N . ARG A 1 193 ? 13.208 -10.942 -15.594 1.00 86.94 193 ARG A N 1
ATOM 1441 C CA . ARG A 1 193 ? 12.570 -10.647 -14.297 1.00 86.94 193 ARG A CA 1
ATOM 1442 C C . ARG A 1 193 ? 12.781 -9.226 -13.787 1.00 86.94 193 ARG A C 1
ATOM 1444 O O . ARG A 1 193 ? 12.117 -8.831 -12.831 1.00 86.94 193 ARG A O 1
ATOM 1451 N N . VAL A 1 194 ? 13.688 -8.465 -14.392 1.00 88.56 194 VAL A N 1
ATOM 1452 C CA . VAL A 1 194 ? 14.026 -7.104 -13.962 1.00 88.56 194 VAL A CA 1
ATOM 1453 C C . VAL A 1 194 ? 13.674 -6.113 -15.061 1.00 88.56 194 VAL A C 1
ATOM 1455 O O . VAL A 1 194 ? 14.035 -6.305 -16.218 1.00 88.56 194 VAL A O 1
ATOM 1458 N N . GLU A 1 195 ? 12.972 -5.046 -14.687 1.00 90.06 195 GLU A N 1
ATOM 1459 C CA . GLU A 1 195 ? 12.635 -3.959 -15.601 1.00 90.06 195 GLU A CA 1
ATOM 1460 C C . GLU A 1 195 ? 13.889 -3.143 -15.956 1.00 90.06 195 GLU A C 1
ATOM 1462 O O . GLU A 1 195 ? 14.707 -2.813 -15.096 1.00 90.06 195 GLU A O 1
ATOM 1467 N N . LEU A 1 196 ? 14.040 -2.770 -17.228 1.00 90.19 196 LEU A N 1
ATOM 1468 C CA . LEU A 1 196 ? 15.218 -2.032 -17.701 1.00 90.19 196 LEU A CA 1
ATOM 1469 C C . LEU A 1 196 ? 15.406 -0.690 -16.984 1.00 90.19 196 LEU A C 1
ATOM 1471 O O . LEU A 1 196 ? 16.534 -0.247 -16.784 1.00 90.19 196 LEU A O 1
ATOM 1475 N N . GLY A 1 197 ? 14.304 -0.053 -16.575 1.00 84.12 197 GLY A N 1
ATOM 1476 C CA . GLY A 1 197 ? 14.324 1.212 -15.841 1.00 84.12 197 GLY A CA 1
ATOM 1477 C C . GLY A 1 197 ? 14.866 1.110 -14.412 1.00 84.12 197 GLY A C 1
ATOM 1478 O O . GLY A 1 197 ? 15.310 2.124 -13.881 1.00 84.12 197 GLY A O 1
ATOM 1479 N N . SER A 1 198 ? 14.869 -0.083 -13.809 1.00 85.50 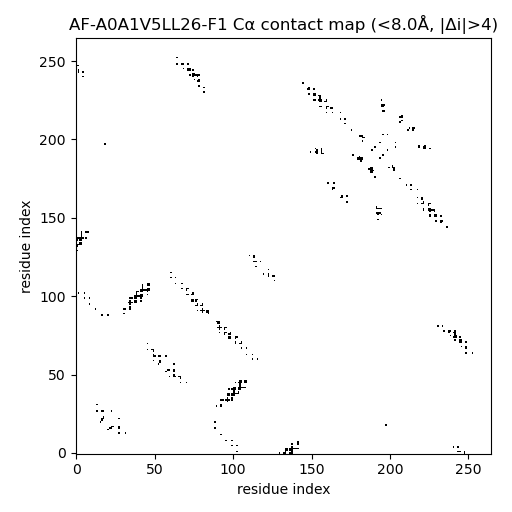198 SER A N 1
ATOM 1480 C CA . SER A 1 198 ? 15.366 -0.313 -12.447 1.00 85.50 198 SER A CA 1
ATOM 1481 C C . SER A 1 198 ? 16.759 -0.943 -12.416 1.00 85.50 198 SER A C 1
ATOM 1483 O O . SER A 1 198 ? 17.214 -1.372 -11.353 1.00 85.50 198 SER A O 1
ATOM 1485 N N . LEU A 1 199 ? 17.418 -1.087 -13.569 1.00 88.94 199 LEU A N 1
ATOM 1486 C CA . LEU A 1 199 ? 18.745 -1.682 -13.625 1.00 88.94 199 LEU A CA 1
ATOM 1487 C C . LEU A 1 199 ? 19.780 -0.792 -12.921 1.00 88.94 199 LEU A C 1
ATOM 1489 O O . LEU A 1 199 ? 19.729 0.434 -13.046 1.00 88.94 199 LEU A O 1
ATOM 1493 N N . PRO A 1 200 ? 20.771 -1.390 -12.233 1.00 87.56 200 PRO A N 1
ATOM 1494 C CA . PRO A 1 200 ? 21.926 -0.646 -11.749 1.00 87.56 200 PRO A CA 1
ATOM 1495 C C . PRO A 1 200 ? 22.631 0.092 -12.894 1.00 87.56 200 PRO A C 1
ATOM 1497 O O . PRO A 1 200 ? 22.731 -0.435 -14.008 1.00 87.56 200 PRO A O 1
ATOM 1500 N N . HIS A 1 201 ? 23.160 1.286 -12.613 1.00 86.81 201 HIS A N 1
ATOM 1501 C CA . HIS A 1 201 ? 23.819 2.131 -13.616 1.00 86.81 201 HIS A CA 1
ATOM 1502 C C . HIS A 1 201 ? 24.928 1.391 -14.374 1.00 86.81 201 HIS A C 1
ATOM 1504 O O . HIS A 1 201 ? 25.041 1.531 -15.589 1.00 86.81 201 HIS A O 1
ATOM 1510 N N . GLU A 1 202 ? 25.707 0.559 -13.683 1.00 88.12 202 GLU A N 1
ATOM 1511 C CA . GLU A 1 202 ? 26.786 -0.228 -14.276 1.00 88.12 202 GLU A CA 1
ATOM 1512 C C . GLU A 1 202 ? 26.292 -1.280 -15.281 1.00 88.12 202 GLU A C 1
ATOM 1514 O O . GLU A 1 202 ? 26.975 -1.578 -16.259 1.00 88.12 202 GLU A O 1
ATOM 1519 N N . VAL A 1 203 ? 25.099 -1.837 -15.069 1.00 90.75 203 VAL A N 1
ATOM 1520 C CA . VAL A 1 203 ? 24.507 -2.851 -15.952 1.00 90.75 203 VAL A CA 1
ATOM 1521 C C . VAL A 1 203 ? 23.843 -2.169 -17.137 1.00 90.75 203 VAL A C 1
ATOM 1523 O O . VAL A 1 203 ? 24.039 -2.591 -18.272 1.00 90.75 203 VAL A O 1
ATOM 1526 N N . MET A 1 204 ? 23.135 -1.066 -16.889 1.00 90.81 204 MET A N 1
ATOM 1527 C CA . MET A 1 204 ? 22.563 -0.235 -17.944 1.00 90.81 204 MET A CA 1
ATOM 1528 C C . MET A 1 204 ? 23.642 0.253 -18.923 1.00 90.81 204 MET A C 1
ATOM 1530 O O . MET A 1 204 ? 23.474 0.101 -20.130 1.00 90.81 204 MET A O 1
ATOM 1534 N N . ALA A 1 205 ? 24.785 0.731 -18.418 1.00 90.88 205 ALA A N 1
ATOM 1535 C CA . ALA A 1 205 ? 25.907 1.164 -19.250 1.00 90.88 205 ALA A CA 1
ATOM 1536 C C . ALA A 1 205 ? 26.470 0.029 -20.127 1.00 90.88 205 ALA A C 1
ATOM 1538 O O . ALA A 1 205 ? 26.777 0.250 -21.297 1.00 90.88 205 ALA A O 1
ATOM 1539 N N . LYS A 1 206 ? 26.562 -1.203 -19.598 1.00 91.62 206 LYS A N 1
ATOM 1540 C CA . LYS A 1 206 ? 26.992 -2.380 -20.378 1.00 91.62 206 LYS A CA 1
ATOM 1541 C C . LYS A 1 206 ? 26.034 -2.695 -21.525 1.00 91.62 206 LYS A C 1
ATOM 1543 O O . LYS A 1 206 ? 26.492 -3.041 -22.606 1.00 91.62 206 LYS A O 1
ATOM 1548 N N . LEU A 1 207 ? 24.726 -2.579 -21.296 1.00 92.88 207 LEU A N 1
ATOM 1549 C CA . LEU A 1 207 ? 23.715 -2.832 -22.326 1.00 92.88 207 LEU A CA 1
ATOM 1550 C C . LEU A 1 207 ? 23.716 -1.736 -23.398 1.00 92.88 207 LEU A C 1
ATOM 1552 O O . LEU A 1 207 ? 23.694 -2.045 -24.587 1.00 92.88 207 LEU A O 1
ATOM 1556 N N . GLN A 1 208 ? 23.815 -0.470 -22.984 1.00 93.69 208 GLN A N 1
ATOM 1557 C CA . GLN A 1 208 ? 23.930 0.673 -23.894 1.00 93.69 208 GLN A CA 1
ATOM 1558 C C . GLN A 1 208 ? 25.195 0.606 -24.757 1.00 93.69 208 GLN A C 1
ATOM 1560 O O . GLN A 1 208 ? 25.150 0.989 -25.918 1.00 93.69 208 GLN A O 1
ATOM 1565 N N . ALA A 1 209 ? 26.309 0.082 -24.235 1.00 93.81 209 ALA A N 1
ATOM 1566 C CA . ALA A 1 209 ? 27.555 -0.052 -24.992 1.00 93.81 209 ALA A CA 1
ATOM 1567 C C . ALA A 1 209 ? 27.469 -1.029 -26.183 1.00 93.81 209 ALA A C 1
ATOM 1569 O O . ALA A 1 209 ? 28.302 -0.954 -27.082 1.00 93.81 209 ALA A O 1
ATOM 1570 N N . ILE A 1 210 ? 26.492 -1.943 -26.199 1.00 93.88 210 ILE A N 1
ATOM 1571 C CA . ILE A 1 210 ? 26.293 -2.894 -27.306 1.00 93.88 210 ILE A CA 1
ATOM 1572 C C . ILE A 1 210 ? 25.634 -2.195 -28.493 1.00 93.88 210 ILE A C 1
ATOM 1574 O O . ILE A 1 210 ? 26.099 -2.322 -29.623 1.00 93.88 210 ILE A O 1
ATOM 1578 N N . ASP A 1 211 ? 24.530 -1.502 -28.223 1.00 95.31 211 ASP A N 1
ATOM 1579 C CA . ASP A 1 211 ? 23.780 -0.709 -29.192 1.00 95.31 211 ASP A CA 1
ATOM 1580 C C . ASP A 1 211 ? 22.905 0.305 -28.428 1.00 95.31 211 ASP A C 1
ATOM 1582 O O . ASP A 1 211 ? 21.866 -0.069 -27.868 1.00 95.31 211 ASP A O 1
ATOM 1586 N N . PRO A 1 212 ? 23.309 1.587 -28.375 1.00 94.88 212 PRO A N 1
ATOM 1587 C CA . PRO A 1 212 ? 22.573 2.606 -27.634 1.00 94.88 212 PRO A CA 1
ATOM 1588 C C . PRO A 1 212 ? 21.158 2.834 -28.178 1.00 94.88 212 PRO A C 1
ATOM 1590 O O . PRO A 1 212 ? 20.222 3.037 -27.404 1.00 94.88 212 PRO A O 1
ATOM 1593 N N . ALA A 1 213 ? 20.986 2.788 -29.503 1.00 95.44 213 ALA A N 1
ATOM 1594 C CA . ALA A 1 213 ? 19.709 3.067 -30.152 1.00 95.44 213 ALA A CA 1
ATOM 1595 C C . ALA A 1 213 ? 18.716 1.921 -29.933 1.00 95.44 213 ALA A C 1
ATOM 1597 O O . ALA A 1 213 ? 17.546 2.161 -29.618 1.00 95.44 213 ALA A O 1
ATOM 1598 N N . ALA A 1 214 ? 19.185 0.676 -30.037 1.00 95.38 214 ALA A N 1
ATOM 1599 C CA . ALA A 1 214 ? 18.371 -0.496 -29.741 1.00 95.38 214 ALA A CA 1
ATOM 1600 C C . ALA A 1 214 ? 18.005 -0.572 -28.252 1.00 95.38 214 ALA A C 1
ATOM 1602 O O . ALA A 1 214 ? 16.861 -0.894 -27.925 1.00 95.38 214 ALA A O 1
ATOM 1603 N N . PHE A 1 215 ? 18.931 -0.225 -27.348 1.00 95.38 215 PHE A N 1
ATOM 1604 C CA . PHE A 1 215 ? 18.653 -0.188 -25.913 1.00 95.38 215 PHE A CA 1
ATOM 1605 C C . PHE A 1 215 ? 17.563 0.829 -25.560 1.00 95.38 215 PHE A C 1
ATOM 1607 O O . PHE A 1 215 ? 16.604 0.477 -24.872 1.00 95.38 215 PHE A O 1
ATOM 1614 N N . GLU A 1 216 ? 17.673 2.069 -26.043 1.00 94.19 216 GLU A N 1
ATOM 1615 C CA . GLU A 1 216 ? 16.660 3.093 -25.761 1.00 94.19 216 GLU A CA 1
ATOM 1616 C C . GLU A 1 216 ? 15.310 2.745 -26.400 1.00 94.19 216 GLU A C 1
ATOM 1618 O O . GLU A 1 216 ? 14.274 2.922 -25.761 1.00 94.19 216 GLU A O 1
ATOM 1623 N N . SER A 1 217 ? 15.303 2.150 -27.599 1.00 95.12 217 SER A N 1
ATOM 1624 C CA . SER A 1 217 ? 14.072 1.661 -28.239 1.00 95.12 217 SER A CA 1
ATOM 1625 C C . SER A 1 217 ? 13.403 0.553 -27.418 1.00 95.12 217 SER A C 1
ATOM 1627 O O . SER A 1 217 ? 12.196 0.586 -27.179 1.00 95.12 217 SER A O 1
ATOM 1629 N N . LEU A 1 218 ? 14.191 -0.405 -26.921 1.00 95.75 218 LEU A N 1
ATOM 1630 C CA . LEU A 1 218 ? 13.701 -1.474 -26.055 1.00 95.75 218 LEU A CA 1
ATOM 1631 C C . LEU A 1 218 ? 13.164 -0.923 -24.730 1.00 95.75 218 LEU A C 1
ATOM 1633 O O . LEU A 1 218 ? 12.114 -1.356 -24.260 1.00 95.75 218 LEU A O 1
ATOM 1637 N N . ARG A 1 219 ? 13.865 0.036 -24.121 1.00 94.44 219 ARG A N 1
ATOM 1638 C CA . ARG A 1 219 ? 13.452 0.668 -22.866 1.00 94.44 219 ARG A CA 1
ATOM 1639 C C . ARG A 1 219 ? 12.159 1.464 -23.037 1.00 94.44 219 ARG A C 1
ATOM 1641 O O . ARG A 1 219 ? 11.257 1.314 -22.213 1.00 94.44 219 ARG A O 1
ATOM 1648 N N . ALA A 1 220 ? 12.058 2.263 -24.098 1.00 94.62 220 ALA A N 1
ATOM 1649 C CA . ALA A 1 220 ? 10.868 3.042 -24.429 1.00 94.62 220 ALA A CA 1
ATOM 1650 C C . ALA A 1 220 ? 9.640 2.152 -24.674 1.00 94.62 220 ALA A C 1
ATOM 1652 O O . ALA A 1 220 ? 8.522 2.562 -24.373 1.00 94.62 220 ALA A O 1
ATOM 1653 N N . LEU A 1 221 ? 9.848 0.924 -25.158 1.00 95.06 221 LEU A N 1
ATOM 1654 C CA . LEU A 1 221 ? 8.797 -0.075 -25.329 1.00 95.06 221 LEU A CA 1
ATOM 1655 C C . LEU A 1 221 ? 8.468 -0.802 -24.013 1.00 95.06 221 LEU A C 1
ATOM 1657 O O . LEU A 1 221 ? 7.304 -0.943 -23.649 1.00 95.06 221 LEU A O 1
ATOM 1661 N N . GLN A 1 222 ? 9.477 -1.249 -23.261 1.00 95.62 222 GLN A N 1
ATOM 1662 C CA . GLN A 1 222 ? 9.271 -2.078 -22.071 1.00 95.62 222 GLN A CA 1
ATOM 1663 C C . GLN A 1 222 ? 8.663 -1.318 -20.896 1.00 95.62 222 GLN A C 1
ATOM 1665 O O . GLN A 1 222 ? 7.743 -1.829 -20.256 1.00 95.62 222 GLN A O 1
ATOM 1670 N N . VAL A 1 223 ? 9.185 -0.131 -20.581 1.00 92.00 223 VAL A N 1
ATOM 1671 C CA . VAL A 1 223 ? 8.767 0.634 -19.399 1.00 92.00 223 VAL A CA 1
ATOM 1672 C C . VAL A 1 223 ? 7.246 0.848 -19.353 1.00 92.00 223 VAL A C 1
ATOM 1674 O O . VAL A 1 223 ? 6.654 0.461 -18.344 1.00 92.00 223 VAL A O 1
ATOM 1677 N N . PRO A 1 224 ? 6.573 1.365 -20.402 1.00 93.38 224 PRO A N 1
ATOM 1678 C CA . PRO A 1 224 ? 5.124 1.565 -20.356 1.00 93.38 224 PRO A CA 1
ATOM 1679 C C . PRO A 1 224 ? 4.335 0.249 -20.277 1.00 93.38 224 PRO A C 1
ATOM 1681 O O . PRO A 1 224 ? 3.334 0.187 -19.567 1.00 93.38 224 PRO A O 1
ATOM 1684 N N . ILE A 1 225 ? 4.787 -0.824 -20.941 1.00 95.19 225 ILE A N 1
ATOM 1685 C CA . ILE A 1 225 ? 4.115 -2.138 -20.896 1.00 95.19 225 ILE A CA 1
ATOM 1686 C C . ILE A 1 225 ? 4.161 -2.732 -19.486 1.00 95.19 225 ILE A C 1
ATOM 1688 O O . ILE A 1 225 ? 3.162 -3.258 -18.991 1.00 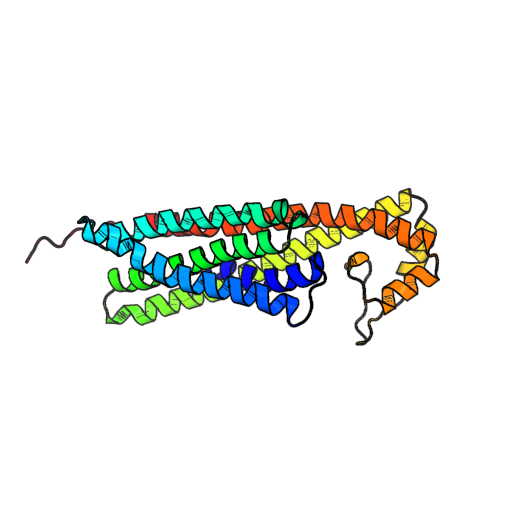95.19 225 ILE A O 1
ATOM 1692 N N . VAL A 1 226 ? 5.321 -2.663 -18.830 1.00 94.56 226 VAL A N 1
ATOM 1693 C CA . VAL A 1 226 ? 5.479 -3.135 -17.451 1.00 94.56 226 VAL A CA 1
ATOM 1694 C C . VAL A 1 226 ? 4.671 -2.258 -16.499 1.00 94.56 226 VAL A C 1
ATOM 1696 O O . VAL A 1 226 ? 3.980 -2.792 -15.633 1.00 94.56 226 VAL A O 1
ATOM 1699 N N . GLN A 1 227 ? 4.701 -0.934 -16.679 1.00 90.62 227 GLN A N 1
ATOM 1700 C CA . GLN A 1 227 ? 3.928 0.003 -15.864 1.00 90.62 227 GLN A CA 1
ATOM 1701 C C . GLN A 1 227 ? 2.423 -0.267 -15.944 1.00 90.62 227 GLN A C 1
ATOM 1703 O O . GLN A 1 227 ? 1.799 -0.353 -14.895 1.00 90.62 227 GLN A O 1
ATOM 1708 N N . ASP A 1 228 ? 1.856 -0.504 -17.130 1.00 93.00 228 ASP A N 1
ATOM 1709 C CA . ASP A 1 228 ? 0.436 -0.856 -17.300 1.00 93.00 228 ASP A CA 1
ATOM 1710 C C . ASP A 1 228 ? 0.044 -2.100 -16.478 1.00 93.00 228 ASP A C 1
ATOM 1712 O O . ASP A 1 228 ? -0.917 -2.093 -15.700 1.00 93.00 228 ASP A O 1
ATOM 1716 N N . LYS A 1 229 ? 0.852 -3.165 -16.559 1.00 94.19 229 LYS A N 1
ATOM 1717 C CA . LYS A 1 229 ? 0.636 -4.389 -15.769 1.00 94.19 229 LYS A CA 1
ATOM 1718 C C . LYS A 1 229 ? 0.779 -4.149 -14.271 1.00 94.19 229 LYS A C 1
ATOM 1720 O O . LYS A 1 229 ? 0.003 -4.690 -13.483 1.00 94.19 229 LYS A O 1
ATOM 1725 N N . MET A 1 230 ? 1.744 -3.328 -13.879 1.00 92.56 230 MET A N 1
ATOM 1726 C CA . MET A 1 230 ? 1.962 -2.961 -12.486 1.00 92.56 230 MET A CA 1
ATOM 1727 C C . MET A 1 230 ? 0.830 -2.098 -11.931 1.00 92.56 230 MET A C 1
ATOM 1729 O O . MET A 1 230 ? 0.422 -2.321 -10.794 1.00 92.56 230 MET A O 1
ATOM 1733 N N . THR A 1 231 ? 0.274 -1.172 -12.716 1.00 91.62 231 THR A N 1
ATOM 1734 C CA . THR A 1 231 ? -0.897 -0.378 -12.329 1.00 91.62 231 THR A CA 1
ATOM 1735 C C . THR A 1 231 ? -2.065 -1.294 -11.988 1.00 91.62 231 THR A C 1
ATOM 1737 O O . THR A 1 231 ? -2.674 -1.120 -10.935 1.00 91.62 231 THR A O 1
ATOM 1740 N N . PHE A 1 232 ? -2.320 -2.330 -12.793 1.00 92.50 232 PHE A N 1
ATOM 1741 C CA . PHE A 1 232 ? -3.365 -3.309 -12.491 1.00 92.50 232 PHE A CA 1
ATOM 1742 C C . PHE A 1 232 ? -3.118 -4.042 -11.161 1.00 92.50 232 PHE A C 1
ATOM 1744 O O . PHE A 1 232 ? -4.014 -4.121 -10.317 1.00 92.50 232 PHE A O 1
ATOM 1751 N N . ALA A 1 233 ? -1.892 -4.525 -10.930 1.00 94.12 233 ALA A N 1
ATOM 1752 C CA . ALA A 1 233 ? -1.525 -5.168 -9.667 1.00 94.12 233 ALA A CA 1
ATOM 1753 C C . ALA A 1 233 ? -1.695 -4.220 -8.466 1.00 94.12 233 ALA A C 1
ATOM 1755 O O . ALA A 1 233 ? -2.235 -4.617 -7.431 1.00 94.12 233 ALA 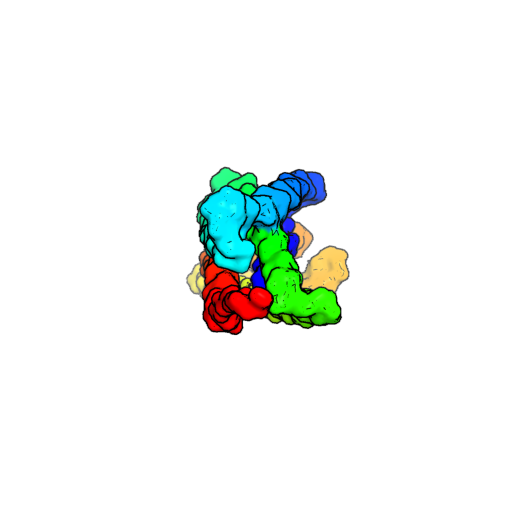A O 1
ATOM 1756 N N . TYR A 1 234 ? -1.297 -2.950 -8.609 1.00 92.81 234 TYR A N 1
ATOM 1757 C CA . TYR A 1 234 ? -1.508 -1.934 -7.581 1.00 92.81 234 TYR A CA 1
ATOM 1758 C C . TYR A 1 234 ? -2.989 -1.712 -7.302 1.00 92.81 234 TYR A C 1
ATOM 1760 O O . TYR A 1 234 ? -3.381 -1.736 -6.138 1.00 92.81 234 TYR A O 1
ATOM 1768 N N . THR A 1 235 ? -3.827 -1.565 -8.328 1.00 93.62 235 THR A N 1
ATOM 1769 C CA . THR A 1 235 ? -5.275 -1.401 -8.154 1.00 93.62 235 THR A CA 1
ATOM 1770 C C . THR A 1 235 ? -5.875 -2.543 -7.337 1.00 93.62 235 THR A C 1
ATOM 1772 O O . THR A 1 235 ? -6.660 -2.283 -6.428 1.00 93.62 235 THR A O 1
ATOM 1775 N N . MET A 1 236 ? -5.470 -3.792 -7.586 1.00 94.56 236 MET A N 1
ATOM 1776 C CA . MET A 1 236 ? -5.956 -4.946 -6.821 1.00 94.56 236 MET A CA 1
ATOM 1777 C C . MET A 1 236 ? -5.569 -4.877 -5.338 1.00 94.56 236 MET A C 1
ATOM 1779 O O . MET A 1 236 ? -6.425 -5.043 -4.466 1.00 94.56 236 MET A O 1
ATOM 1783 N N . VAL A 1 237 ? -4.293 -4.616 -5.033 1.00 94.25 237 VAL A N 1
ATOM 1784 C CA . VAL A 1 237 ? -3.816 -4.553 -3.640 1.00 94.25 237 VAL A CA 1
ATOM 1785 C C . VAL A 1 237 ? -4.440 -3.373 -2.904 1.00 94.25 237 VAL A C 1
ATOM 1787 O O . VAL A 1 237 ? -4.909 -3.523 -1.779 1.00 94.25 237 VAL A O 1
ATOM 1790 N N . PHE A 1 238 ? -4.517 -2.209 -3.545 1.00 94.62 238 PHE A N 1
ATOM 1791 C CA . PHE A 1 238 ? -5.129 -1.024 -2.955 1.00 94.62 238 PHE A CA 1
ATOM 1792 C C . PHE A 1 238 ? -6.637 -1.191 -2.747 1.00 94.62 238 PHE A C 1
ATOM 1794 O O . PHE A 1 238 ? -7.147 -0.747 -1.720 1.00 94.62 238 PHE A O 1
ATOM 1801 N N . ALA A 1 239 ? -7.343 -1.881 -3.648 1.00 95.50 239 ALA A N 1
ATOM 1802 C CA . ALA A 1 239 ? -8.742 -2.256 -3.448 1.00 95.50 239 ALA A CA 1
ATOM 1803 C C . ALA A 1 239 ? -8.917 -3.183 -2.245 1.00 95.50 239 ALA A C 1
ATOM 1805 O O . ALA A 1 239 ? -9.800 -2.955 -1.418 1.00 95.50 239 ALA A O 1
ATOM 1806 N N . PHE A 1 240 ? -8.037 -4.172 -2.083 1.00 94.62 240 PHE A N 1
ATOM 1807 C CA . PHE A 1 240 ? -8.023 -4.992 -0.878 1.00 94.62 240 PHE A CA 1
ATOM 1808 C C . PHE A 1 240 ? -7.786 -4.140 0.379 1.00 94.62 240 PHE A C 1
ATOM 1810 O O . PHE A 1 240 ? -8.561 -4.228 1.328 1.00 94.62 240 PHE A O 1
ATOM 1817 N N . CYS A 1 241 ? -6.772 -3.270 0.385 1.00 94.75 241 CYS A N 1
ATOM 1818 C CA . CYS A 1 241 ? -6.472 -2.395 1.522 1.00 94.75 241 CYS A CA 1
ATOM 1819 C C . CYS A 1 241 ? -7.639 -1.465 1.884 1.00 94.75 241 CYS A C 1
ATOM 1821 O O . CYS A 1 241 ? -7.915 -1.262 3.067 1.00 94.75 241 CYS A O 1
ATOM 1823 N N . ALA A 1 242 ? -8.329 -0.930 0.878 1.00 95.00 242 ALA A N 1
ATOM 1824 C CA . ALA A 1 242 ? -9.491 -0.066 1.032 1.00 95.00 242 ALA A CA 1
ATOM 1825 C C . ALA A 1 242 ? -10.691 -0.811 1.643 1.00 95.00 242 ALA A C 1
ATOM 1827 O O . ALA A 1 242 ? -11.367 -0.285 2.525 1.00 95.00 242 ALA A O 1
ATOM 1828 N N . LEU A 1 243 ? -10.938 -2.051 1.210 1.00 96.00 243 LEU A N 1
ATOM 1829 C CA . LEU A 1 243 ? -12.109 -2.837 1.614 1.00 96.00 243 LEU A CA 1
ATOM 1830 C C . LEU A 1 243 ? -11.883 -3.692 2.868 1.00 96.00 243 LEU A C 1
ATOM 1832 O O . LEU A 1 243 ? -12.853 -4.071 3.526 1.00 96.00 243 LEU A O 1
ATOM 1836 N N . ALA A 1 244 ? -10.633 -3.980 3.239 1.00 95.06 244 ALA A N 1
ATOM 1837 C CA . ALA A 1 244 ? -10.298 -4.870 4.352 1.00 95.06 244 ALA A CA 1
ATOM 1838 C C . ALA A 1 244 ? -10.946 -4.447 5.681 1.00 95.06 244 ALA A C 1
ATOM 1840 O O . ALA A 1 244 ? -11.362 -5.305 6.456 1.00 95.06 244 ALA A O 1
ATOM 1841 N N . TYR A 1 245 ? -11.072 -3.143 5.941 1.00 95.62 245 TYR A N 1
ATOM 1842 C CA . TYR A 1 245 ? -11.683 -2.629 7.171 1.00 95.62 245 TYR A CA 1
ATOM 1843 C C . TYR A 1 245 ? -13.203 -2.761 7.168 1.00 95.62 245 TYR A C 1
ATOM 1845 O O . TYR A 1 245 ? -13.780 -3.079 8.202 1.00 95.62 245 TYR A O 1
ATOM 1853 N N . LEU A 1 246 ? -13.854 -2.581 6.016 1.00 96.19 246 LEU A N 1
ATOM 1854 C CA . LEU A 1 246 ? -15.295 -2.800 5.878 1.00 96.19 246 LEU A CA 1
ATOM 1855 C C . LEU A 1 246 ? -15.639 -4.282 6.026 1.00 96.19 246 LEU A C 1
ATOM 1857 O O . LEU A 1 246 ? -16.572 -4.629 6.747 1.00 96.19 246 LEU A O 1
ATOM 1861 N N . LEU A 1 247 ? -14.839 -5.161 5.416 1.00 94.19 247 LEU A N 1
ATOM 1862 C CA . LEU A 1 247 ? -14.954 -6.607 5.603 1.00 94.19 247 LEU A CA 1
ATOM 1863 C C . LEU A 1 247 ? -14.735 -6.986 7.068 1.00 94.19 247 LEU A C 1
ATOM 1865 O O . LEU A 1 247 ? -15.530 -7.727 7.640 1.00 94.19 247 LEU A O 1
ATOM 1869 N N . ALA A 1 248 ? -13.697 -6.434 7.701 1.00 92.56 248 ALA A N 1
ATOM 1870 C CA . ALA A 1 248 ? -13.425 -6.685 9.107 1.00 92.56 248 ALA A CA 1
ATOM 1871 C C . ALA A 1 248 ? -14.555 -6.217 10.015 1.00 92.56 248 ALA A C 1
ATOM 1873 O O . ALA A 1 248 ? -14.957 -6.943 10.923 1.00 92.56 248 ALA A O 1
ATOM 1874 N N . TRP A 1 249 ? -15.100 -5.037 9.739 1.00 94.38 249 TRP A N 1
ATOM 1875 C CA . TRP A 1 249 ? -16.244 -4.507 10.455 1.00 94.38 249 TRP A CA 1
ATOM 1876 C C . TRP A 1 249 ? -17.464 -5.413 10.304 1.00 94.38 249 TRP A C 1
ATOM 1878 O O . TRP A 1 249 ? -18.079 -5.760 11.308 1.00 94.38 249 TRP A O 1
ATOM 1888 N N . GLY A 1 250 ? -17.773 -5.852 9.080 1.00 93.19 250 GLY A N 1
ATOM 1889 C CA . GLY A 1 250 ? -18.899 -6.744 8.805 1.00 93.19 250 GLY A CA 1
ATOM 1890 C C . GLY A 1 250 ? -18.772 -8.088 9.521 1.00 93.19 250 GLY A C 1
ATOM 1891 O O . GLY A 1 250 ? -19.727 -8.540 10.149 1.00 93.19 250 GLY A O 1
ATOM 1892 N N . VAL A 1 251 ? -17.578 -8.688 9.505 1.00 90.06 251 VAL A N 1
ATOM 1893 C CA . VAL A 1 251 ? -17.289 -9.935 10.232 1.00 90.06 251 VAL A CA 1
ATOM 1894 C C . VAL A 1 251 ? -17.496 -9.750 11.734 1.00 90.06 251 VAL A C 1
ATOM 1896 O O . VAL A 1 251 ? -18.179 -10.559 12.356 1.00 90.06 251 VAL A O 1
ATOM 1899 N N . MET A 1 252 ? -16.966 -8.676 12.325 1.00 87.62 252 MET A N 1
ATOM 1900 C CA . MET A 1 252 ? -17.176 -8.399 13.749 1.00 87.62 252 MET A CA 1
ATOM 1901 C C . MET A 1 252 ? -18.651 -8.141 14.063 1.00 87.62 252 MET A C 1
ATOM 1903 O O . MET A 1 252 ? -19.175 -8.689 15.023 1.00 87.62 252 MET A O 1
ATOM 1907 N N . HIS A 1 253 ? -19.351 -7.360 13.243 1.00 86.12 253 HIS A N 1
ATOM 1908 C CA . HIS A 1 253 ? -20.769 -7.078 13.449 1.00 86.12 253 HIS A CA 1
ATOM 1909 C C . HIS A 1 253 ? -21.637 -8.345 13.394 1.00 86.12 253 HIS A C 1
ATOM 1911 O O . HIS A 1 253 ? -22.623 -8.441 14.119 1.00 86.12 253 HIS A O 1
ATOM 1917 N N . PHE A 1 254 ? -21.265 -9.316 12.557 1.00 86.19 254 PHE A N 1
ATOM 1918 C CA . PHE A 1 254 ? -21.977 -10.585 12.426 1.00 86.19 254 PHE A CA 1
ATOM 1919 C C . PHE A 1 254 ? -21.643 -11.588 13.539 1.00 86.19 254 PHE A C 1
ATOM 1921 O O . PHE A 1 254 ? -22.535 -12.269 14.038 1.00 86.19 254 PHE A O 1
ATOM 1928 N N . LEU A 1 255 ? -20.366 -11.700 13.922 1.00 81.25 255 LEU A N 1
ATOM 1929 C CA . LEU A 1 255 ? -19.907 -12.697 14.895 1.00 81.25 255 LEU A CA 1
ATOM 1930 C C . LEU A 1 255 ? -20.210 -12.322 16.345 1.00 81.25 255 LEU A C 1
ATOM 1932 O O . LEU A 1 255 ? -20.259 -13.209 17.196 1.00 81.25 255 LEU A O 1
ATOM 1936 N N . VAL A 1 256 ? -20.375 -11.035 16.653 1.00 71.06 256 VAL A N 1
ATOM 1937 C CA . VAL A 1 256 ? -20.622 -10.604 18.028 1.00 71.06 256 VAL A CA 1
ATOM 1938 C C . VAL A 1 256 ? -22.102 -10.791 18.389 1.00 71.06 256 VAL A C 1
ATOM 1940 O O . VAL A 1 256 ? -22.968 -10.168 17.768 1.00 71.06 256 VAL A O 1
ATOM 1943 N N . PRO A 1 257 ? -22.423 -11.617 19.407 1.00 63.38 257 PRO A N 1
ATOM 1944 C CA . PRO A 1 257 ? -23.789 -11.772 19.884 1.00 63.38 257 PRO A CA 1
ATOM 1945 C C . PRO A 1 257 ? -24.336 -10.426 20.361 1.00 63.38 257 PRO A C 1
ATOM 1947 O O . PRO A 1 257 ? -23.640 -9.668 21.037 1.00 63.38 257 PRO A O 1
ATOM 1950 N N . ARG A 1 258 ? -25.601 -10.127 20.044 1.00 61.00 258 ARG A N 1
ATOM 1951 C CA . ARG A 1 258 ? -26.261 -8.924 20.563 1.00 61.00 258 ARG A CA 1
ATOM 1952 C C . ARG A 1 258 ? -26.311 -9.005 22.089 1.00 61.00 258 ARG A C 1
ATOM 1954 O O . ARG A 1 258 ? -26.934 -9.919 22.630 1.00 61.00 258 ARG A O 1
ATOM 1961 N N . PHE A 1 259 ? -25.670 -8.055 22.765 1.00 54.94 259 PHE A N 1
ATOM 1962 C CA . PHE A 1 259 ? -25.756 -7.916 24.214 1.00 54.94 259 PHE A CA 1
ATOM 1963 C C . PHE A 1 259 ? -27.225 -7.757 24.630 1.00 54.94 259 PHE A C 1
ATOM 1965 O O . PHE A 1 259 ? -27.938 -6.893 24.119 1.00 54.94 259 PHE A O 1
ATOM 1972 N N . LYS A 1 260 ? -27.685 -8.598 25.559 1.00 49.44 260 LYS A N 1
ATOM 1973 C CA . LYS A 1 260 ? -28.860 -8.296 26.380 1.00 49.44 260 LYS A CA 1
ATOM 1974 C C . LYS A 1 260 ? -28.338 -7.652 27.657 1.00 49.44 260 LYS A C 1
ATOM 1976 O O . LYS A 1 260 ? -27.431 -8.206 28.279 1.00 49.44 260 LYS A O 1
ATOM 1981 N N . LYS A 1 261 ? -28.878 -6.490 28.032 1.00 51.94 261 LYS A N 1
ATOM 1982 C CA . LYS A 1 261 ? -28.643 -5.943 29.373 1.00 51.94 261 LYS A CA 1
ATOM 1983 C C . LYS A 1 261 ? -29.074 -7.007 30.382 1.00 51.94 261 LYS A C 1
ATOM 1985 O O . LYS A 1 261 ? -30.132 -7.607 30.216 1.00 51.94 261 LYS A O 1
ATOM 1990 N N . ILE A 1 262 ? -28.235 -7.273 31.377 1.00 54.44 262 ILE A N 1
ATOM 1991 C CA . ILE A 1 262 ? -28.643 -8.082 32.524 1.00 54.44 262 ILE A CA 1
ATOM 1992 C C . ILE A 1 262 ? -29.596 -7.182 33.315 1.00 54.44 262 ILE A C 1
ATOM 1994 O O . ILE A 1 262 ? -29.153 -6.201 33.906 1.00 54.44 262 ILE A O 1
ATOM 1998 N N . GLU A 1 263 ? -30.899 -7.438 33.197 1.00 57.59 263 GLU A N 1
ATOM 1999 C CA . GLU A 1 263 ? -31.962 -6.671 33.869 1.00 57.59 263 GLU A CA 1
ATOM 2000 C C . GLU A 1 263 ? -32.195 -7.138 35.315 1.00 57.59 263 GLU A C 1
ATOM 2002 O O . GLU A 1 263 ? -32.913 -6.474 36.055 1.00 57.59 263 GLU A O 1
ATOM 2007 N N . ASP A 1 264 ? -31.530 -8.217 35.737 1.00 48.59 264 ASP A N 1
ATOM 2008 C CA . ASP A 1 264 ? -31.691 -8.804 37.065 1.00 48.59 264 ASP A CA 1
ATOM 2009 C C . ASP A 1 264 ? -30.522 -8.410 37.985 1.00 48.59 264 ASP A C 1
ATOM 2011 O O . ASP A 1 264 ? -29.441 -9.010 37.943 1.00 48.59 264 ASP A O 1
ATOM 2015 N N . LEU A 1 265 ? -30.757 -7.391 38.816 1.00 41.28 265 LEU A N 1
ATOM 2016 C CA . LEU A 1 265 ? -30.018 -7.093 40.048 1.00 41.28 265 LEU A CA 1
ATOM 2017 C C . LEU A 1 265 ? -31.008 -6.829 41.182 1.00 41.28 265 LEU A C 1
ATOM 2019 O O . LEU A 1 265 ? -31.933 -6.014 40.967 1.00 41.28 265 LEU A O 1
#

Nearest PDB structures (foldseek):
  6e9n-assembly2_B  TM=8.581E-01  e=1.931E-02  Escherichia coli
  6e9o-assembly2_A  TM=8.160E-01  e=3.064E-01  Escherichia coli